Protein AF-A0A973BGG2-F1 (afdb_monomer_lite)

Secondary structure (DSSP, 8-state):
----HHHHHHHHHHHHHHHHHHHHHHTTHHHHHHHHHHHHHHHHHHHHHHHHHHHHHHHTT----SSHHHHHHHHHHHHHHHHHHHHHHHHHHHHHH---HHHHHHHHHHHHHHHHHHHHHHHHHHHTTSHHHHHHTHHHHTTSHHHHHHHHHHHHHT-HHHHHHHHTTTSSS-HHHHHHHHHHH--

pLDDT: mean 74.78, std 14.43, range [35.84, 92.06]

Foldseek 3Di:
DPPDVLVVVVVVLVVQLVVQLVVCLVVVVLVVVVVVVVVVVLQLVLLVCLVVQLVVCVVVVVDDDPDPVVSSVVSSVVSSVVVVVVVVVVVVVVCVVPVDPVVVSVVSSVSSSVVSNVVSLVVVLVQCVDPVCVVPPCVPNVPHPVNVVSNVLCCQQCPPLVVCLVVVVPDPDDNPVSVVVSSVRND

Radius of gyration: 21.76 Å; chains: 1; bounding box: 55×49×53 Å

Structure (mmCIF, N/CA/C/O backbone):
data_AF-A0A973BGG2-F1
#
_entry.id   AF-A0A973BGG2-F1
#
loop_
_atom_site.group_PDB
_atom_site.id
_atom_site.type_symbol
_atom_site.label_atom_id
_atom_site.label_alt_id
_atom_site.label_comp_id
_atom_site.label_asym_id
_atom_site.label_entity_id
_atom_site.label_seq_id
_atom_site.pdbx_PDB_ins_code
_atom_site.Cartn_x
_atom_site.Cartn_y
_atom_site.Cartn_z
_atom_site.occupancy
_atom_site.B_iso_or_equiv
_atom_site.auth_seq_id
_atom_site.auth_comp_id
_atom_site.auth_asym_id
_atom_site.auth_atom_id
_atom_site.pdbx_PDB_model_num
ATOM 1 N N . MET A 1 1 ? -34.451 1.179 23.120 1.00 44.03 1 MET A N 1
ATOM 2 C CA . MET A 1 1 ? -33.677 1.407 21.881 1.00 44.03 1 MET A CA 1
ATOM 3 C C . MET A 1 1 ? -32.877 0.137 21.639 1.00 44.03 1 MET A C 1
ATOM 5 O O . MET A 1 1 ? -31.914 -0.095 22.356 1.00 44.03 1 MET A O 1
ATOM 9 N N . GLU A 1 2 ? -33.333 -0.755 20.757 1.00 47.38 2 GLU A N 1
ATOM 10 C CA . GLU A 1 2 ? -32.577 -1.977 20.454 1.00 47.38 2 GLU A CA 1
ATOM 11 C C . GLU A 1 2 ? -31.284 -1.582 19.743 1.00 47.38 2 GLU A C 1
ATOM 13 O O . GLU A 1 2 ? -31.298 -1.035 18.637 1.00 47.38 2 GLU A O 1
ATOM 18 N N . ILE A 1 3 ? -30.148 -1.795 20.405 1.00 58.44 3 ILE A N 1
ATOM 19 C CA . ILE A 1 3 ? -28.851 -1.590 19.778 1.00 58.44 3 ILE A CA 1
ATOM 20 C C . ILE A 1 3 ? -28.719 -2.669 18.706 1.00 58.44 3 ILE A C 1
ATOM 22 O O . ILE A 1 3 ? -28.562 -3.849 19.006 1.00 58.44 3 ILE A O 1
ATOM 26 N N . ASN A 1 4 ? -28.812 -2.262 17.442 1.00 79.88 4 ASN A N 1
ATOM 27 C CA . ASN A 1 4 ? -28.648 -3.162 16.312 1.00 79.88 4 ASN A CA 1
ATOM 28 C C . ASN A 1 4 ? -27.256 -3.818 16.387 1.00 79.88 4 ASN A C 1
ATOM 30 O O . ASN A 1 4 ? -26.241 -3.129 16.263 1.00 79.88 4 ASN A O 1
ATOM 34 N N . PHE A 1 5 ? -27.216 -5.139 16.584 1.00 80.44 5 PHE A N 1
ATOM 35 C CA . PHE A 1 5 ? -25.994 -5.929 16.769 1.00 80.44 5 PHE A CA 1
ATOM 36 C C . PHE A 1 5 ? -24.935 -5.671 15.680 1.00 80.44 5 PHE A C 1
ATOM 38 O O . PHE A 1 5 ? -23.741 -5.650 15.963 1.00 80.44 5 PHE A O 1
ATOM 45 N N . TYR A 1 6 ? -25.348 -5.370 14.444 1.00 83.50 6 TYR A N 1
ATOM 46 C CA . TYR A 1 6 ? -24.418 -5.047 13.356 1.00 83.50 6 TYR A CA 1
ATOM 47 C C . TYR A 1 6 ? -23.685 -3.716 13.576 1.00 83.50 6 TYR A C 1
ATOM 49 O O . TYR A 1 6 ? -22.496 -3.617 13.283 1.00 83.50 6 TYR A O 1
ATOM 57 N N . ARG A 1 7 ? -24.357 -2.717 14.165 1.00 83.56 7 ARG A N 1
ATOM 58 C CA . ARG A 1 7 ? -23.7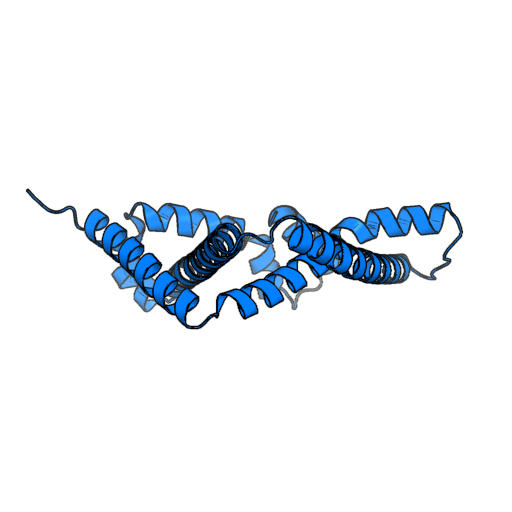34 -1.432 14.522 1.00 83.56 7 ARG A CA 1
ATOM 59 C C . ARG A 1 7 ? -22.719 -1.588 15.654 1.00 83.56 7 ARG A C 1
ATOM 61 O O . ARG A 1 7 ? -21.739 -0.855 15.675 1.00 83.56 7 ARG A O 1
ATOM 68 N N . LEU A 1 8 ? -22.922 -2.549 16.561 1.00 86.12 8 LEU A N 1
ATOM 69 C CA . LEU A 1 8 ? -21.928 -2.900 17.585 1.00 86.12 8 LEU A CA 1
ATOM 70 C C . LEU A 1 8 ? -20.667 -3.507 16.963 1.00 86.12 8 LEU A C 1
ATOM 72 O O . LEU A 1 8 ? -19.564 -3.134 17.355 1.00 86.12 8 LEU A O 1
ATOM 76 N N . ILE A 1 9 ? -20.816 -4.385 15.965 1.00 85.00 9 ILE A N 1
ATOM 77 C CA . ILE A 1 9 ? -19.676 -4.937 15.216 1.00 85.00 9 ILE A CA 1
ATOM 78 C C . ILE A 1 9 ? -18.916 -3.809 14.515 1.00 85.00 9 ILE A C 1
ATOM 80 O O . ILE A 1 9 ? -17.705 -3.700 14.679 1.00 85.00 9 ILE A O 1
ATOM 84 N N . ASP A 1 10 ? -19.613 -2.935 13.788 1.00 85.31 10 ASP A N 1
ATOM 85 C CA . ASP A 1 10 ? -18.985 -1.807 13.091 1.00 85.31 10 ASP A CA 1
ATOM 86 C C . ASP A 1 10 ? -18.264 -0.864 14.077 1.00 85.31 10 ASP A C 1
ATOM 88 O O . ASP A 1 10 ? -17.123 -0.466 13.841 1.00 85.31 10 ASP A O 1
ATOM 92 N N . LEU A 1 11 ? -18.870 -0.583 15.235 1.00 89.44 11 LEU A N 1
ATOM 93 C CA . LEU A 1 11 ? -18.253 0.218 16.293 1.00 89.44 11 LEU A CA 1
ATOM 94 C C . LEU A 1 11 ? -17.011 -0.461 16.890 1.00 89.44 11 LEU A C 1
ATOM 96 O O . LEU A 1 11 ? -15.990 0.201 17.070 1.00 89.44 11 LEU A O 1
ATOM 100 N N . SER A 1 12 ? -17.048 -1.775 17.136 1.00 88.25 12 SER A N 1
ATOM 101 C CA . SER A 1 12 ? -15.861 -2.519 17.584 1.00 88.25 12 SER A CA 1
ATOM 102 C C . SER A 1 12 ? -14.732 -2.478 16.554 1.00 88.25 12 SER A C 1
ATOM 104 O O . SER A 1 12 ? -13.564 -2.382 16.927 1.00 88.25 12 SER A O 1
ATOM 106 N N . PHE A 1 13 ? -15.076 -2.475 15.264 1.00 86.38 13 PHE A N 1
ATOM 107 C CA . PHE A 1 13 ? -14.119 -2.400 14.168 1.00 86.38 13 PHE A CA 1
ATOM 108 C C . PHE A 1 13 ? -13.404 -1.046 14.159 1.00 86.38 13 PHE A C 1
ATOM 110 O O . PHE A 1 13 ? -12.177 -0.983 14.094 1.00 86.38 13 PHE A O 1
ATOM 117 N N . ILE A 1 14 ? -14.169 0.039 14.310 1.00 90.06 14 ILE A N 1
ATOM 118 C CA . ILE A 1 14 ? -13.636 1.402 14.408 1.00 90.06 14 ILE A CA 1
ATOM 119 C C . ILE A 1 14 ? -12.738 1.543 15.642 1.00 90.06 14 ILE A C 1
ATOM 121 O O . ILE A 1 14 ? -11.630 2.067 15.533 1.00 90.06 14 ILE A O 1
ATOM 125 N N . LEU A 1 15 ? -13.180 1.051 16.804 1.00 92.06 15 LEU A N 1
ATOM 126 C CA . LEU A 1 15 ? -12.393 1.109 18.039 1.00 92.06 15 LEU A CA 1
ATOM 127 C C . LEU A 1 15 ? -11.074 0.338 17.918 1.00 92.06 15 LEU A C 1
ATOM 129 O O . LEU A 1 15 ? -10.039 0.849 18.342 1.00 92.06 15 LEU A O 1
ATOM 133 N N . LEU A 1 16 ? -11.092 -0.849 17.304 1.00 90.62 16 LEU A N 1
ATOM 134 C CA . LEU A 1 16 ? -9.888 -1.637 17.026 1.00 90.62 16 LEU A CA 1
ATOM 135 C C . LEU A 1 16 ? -8.902 -0.877 16.140 1.00 90.62 16 LEU A C 1
ATOM 137 O O . LEU A 1 16 ? -7.717 -0.814 16.469 1.00 90.62 16 LEU A O 1
ATOM 141 N N . ILE A 1 17 ? -9.385 -0.274 15.049 1.00 90.56 17 ILE A N 1
ATOM 142 C CA . ILE A 1 17 ? -8.543 0.520 14.148 1.00 90.56 17 ILE A CA 1
ATOM 143 C C . ILE A 1 17 ? -7.923 1.687 14.918 1.00 90.56 17 ILE A C 1
ATOM 145 O O . ILE A 1 17 ? -6.708 1.832 14.909 1.00 90.56 17 ILE A O 1
ATOM 149 N N . LEU A 1 18 ? -8.716 2.470 15.656 1.00 90.94 18 LEU A N 1
ATOM 150 C CA . LEU A 1 18 ? -8.204 3.610 16.425 1.00 90.94 18 LEU A CA 1
ATOM 151 C C . LEU A 1 18 ? -7.171 3.190 17.481 1.00 90.94 18 LEU A C 1
ATOM 153 O O . LEU A 1 18 ? -6.113 3.816 17.593 1.00 90.94 18 LEU A O 1
ATOM 157 N N . PHE A 1 19 ? -7.453 2.121 18.230 1.00 91.56 19 PHE A N 1
ATOM 158 C CA . PHE A 1 19 ? -6.557 1.593 19.258 1.00 91.56 19 PHE A CA 1
ATOM 159 C C . PHE A 1 19 ? -5.218 1.144 18.663 1.00 91.56 19 PHE A C 1
ATOM 161 O O . PHE A 1 19 ? -4.151 1.562 19.125 1.00 91.56 19 PHE A O 1
ATOM 168 N N . PHE A 1 20 ? -5.258 0.340 17.598 1.00 89.12 20 PHE A N 1
ATOM 169 C CA . PHE A 1 20 ? -4.043 -0.131 16.945 1.00 89.12 20 PHE A CA 1
ATOM 170 C C . PHE A 1 20 ? -3.306 0.984 16.207 1.00 89.12 20 PHE A C 1
ATOM 172 O O . PHE A 1 20 ? -2.079 0.994 16.246 1.00 89.12 20 PHE A O 1
ATOM 179 N N . THR A 1 21 ? -3.996 1.964 15.612 1.00 89.19 21 THR A N 1
ATOM 180 C CA . THR A 1 21 ? -3.361 3.144 15.002 1.00 89.19 21 THR A CA 1
ATOM 181 C C . THR A 1 21 ? -2.578 3.935 16.039 1.00 89.19 21 THR A C 1
ATOM 183 O O . THR A 1 21 ? -1.424 4.287 15.792 1.00 89.19 21 THR A O 1
ATOM 186 N N . TYR A 1 22 ? -3.157 4.175 17.219 1.00 90.50 22 TYR A N 1
ATOM 187 C CA . TYR A 1 22 ? -2.449 4.849 18.306 1.00 90.50 22 TYR A CA 1
ATOM 188 C C . TYR A 1 22 ? -1.190 4.074 18.723 1.00 90.50 22 TYR A C 1
ATOM 190 O O . TYR A 1 22 ? -0.112 4.659 18.870 1.00 90.50 22 TYR A O 1
ATOM 198 N N . HIS A 1 23 ? -1.302 2.751 18.867 1.00 88.06 23 HIS A N 1
ATOM 199 C CA . HIS A 1 23 ? -0.175 1.909 19.258 1.00 88.06 23 HIS A CA 1
ATOM 200 C C . HIS A 1 23 ? 0.918 1.846 18.175 1.00 88.06 23 HIS A C 1
ATOM 202 O O . HIS A 1 23 ? 2.103 1.994 18.486 1.00 88.06 23 HIS A O 1
ATOM 208 N N . ALA A 1 24 ? 0.537 1.674 16.908 1.00 84.00 24 ALA A N 1
ATOM 209 C CA . ALA A 1 24 ? 1.443 1.636 15.760 1.00 84.00 24 ALA A CA 1
ATOM 210 C C . ALA A 1 24 ? 2.194 2.962 15.587 1.00 84.00 24 ALA A C 1
ATOM 212 O O . ALA A 1 24 ? 3.413 2.960 15.408 1.00 84.00 24 ALA A O 1
ATOM 213 N N . TYR A 1 25 ? 1.493 4.089 15.748 1.00 87.12 25 TYR A N 1
ATOM 214 C CA . TYR A 1 25 ? 2.094 5.420 15.736 1.00 87.12 25 TYR A CA 1
ATOM 215 C C . TYR A 1 25 ? 3.133 5.578 16.855 1.00 87.12 25 TYR A C 1
ATOM 217 O O . TYR A 1 25 ? 4.264 5.989 16.598 1.00 87.12 25 TYR A O 1
ATOM 225 N N . LYS A 1 26 ? 2.793 5.197 18.096 1.00 87.06 26 LYS A N 1
ATOM 226 C CA . LYS A 1 26 ? 3.690 5.343 19.257 1.00 87.06 26 LYS A CA 1
ATOM 227 C C . LYS A 1 26 ? 4.929 4.441 19.175 1.00 87.06 26 LYS A C 1
ATOM 229 O O . LYS A 1 26 ? 5.973 4.784 19.723 1.00 87.06 26 LYS A O 1
ATOM 234 N N . LYS A 1 27 ? 4.811 3.286 18.513 1.00 84.56 27 LYS A N 1
ATOM 235 C CA . LYS A 1 27 ? 5.909 2.334 18.271 1.00 84.56 27 LYS A CA 1
ATOM 236 C C . LYS A 1 27 ? 6.644 2.562 16.948 1.00 84.56 27 LYS A C 1
ATOM 238 O O . LYS A 1 27 ? 7.587 1.828 16.669 1.00 84.56 27 LYS A O 1
ATOM 243 N N . TYR A 1 28 ? 6.254 3.569 16.166 1.00 81.88 28 TYR A N 1
ATOM 244 C CA . TYR A 1 28 ? 6.870 3.912 14.882 1.00 81.88 28 TYR A CA 1
ATOM 245 C C . TYR A 1 28 ? 6.841 2.778 13.837 1.00 81.88 28 TYR A C 1
ATOM 247 O O . TYR A 1 28 ? 7.712 2.709 12.971 1.00 81.88 28 TYR A O 1
ATOM 255 N N . TYR A 1 29 ? 5.842 1.885 13.886 1.00 76.81 29 TYR A N 1
ATOM 256 C CA . TYR A 1 29 ? 5.727 0.777 12.921 1.00 76.81 29 TYR A CA 1
ATOM 257 C C . TYR A 1 29 ? 5.467 1.251 11.489 1.00 76.81 29 TYR A C 1
ATOM 259 O O . TYR A 1 29 ? 5.999 0.657 10.548 1.00 76.81 29 TYR A O 1
ATOM 267 N N . TYR A 1 30 ? 4.826 2.411 11.347 1.00 72.88 30 TYR A N 1
ATOM 268 C CA . TYR A 1 30 ? 4.597 3.070 10.066 1.00 72.88 30 TYR A CA 1
ATOM 269 C C . TYR A 1 30 ? 5.877 3.323 9.264 1.00 72.88 30 TYR A C 1
ATOM 271 O O . TYR A 1 30 ? 5.801 3.416 8.044 1.00 72.88 30 TYR A O 1
ATOM 279 N N . LEU A 1 31 ? 7.050 3.417 9.906 1.00 71.81 31 LEU A N 1
ATOM 280 C CA . LEU A 1 31 ? 8.328 3.537 9.199 1.00 71.81 31 LEU A CA 1
ATOM 281 C C . LEU A 1 31 ? 8.638 2.264 8.406 1.00 71.81 31 LEU A C 1
ATOM 283 O O . LEU A 1 31 ? 8.922 2.335 7.217 1.00 71.81 31 LEU A O 1
ATOM 287 N N . LYS A 1 32 ? 8.492 1.092 9.036 1.00 72.56 32 LYS A N 1
ATOM 288 C CA . LYS A 1 32 ? 8.707 -0.203 8.373 1.00 72.56 32 LYS A CA 1
ATOM 289 C C . LYS A 1 32 ? 7.664 -0.453 7.292 1.00 72.56 32 LYS A C 1
ATOM 291 O O . LYS A 1 32 ? 8.002 -0.936 6.215 1.00 72.56 32 LYS A O 1
ATOM 296 N N . PHE A 1 33 ? 6.405 -0.117 7.572 1.00 69.06 33 PHE A N 1
ATOM 297 C CA . PHE A 1 33 ? 5.337 -0.205 6.581 1.00 69.06 33 PHE A CA 1
ATOM 298 C C . PHE A 1 33 ? 5.606 0.711 5.386 1.00 69.06 33 PHE A C 1
ATOM 300 O O . PHE A 1 33 ? 5.453 0.287 4.244 1.00 69.06 33 PHE A O 1
ATOM 307 N N . PHE A 1 34 ? 6.066 1.939 5.631 1.00 69.19 34 PHE A N 1
ATOM 308 C CA . PHE A 1 34 ? 6.443 2.871 4.577 1.00 69.19 34 PHE A CA 1
ATOM 309 C C . PHE A 1 34 ? 7.631 2.361 3.757 1.00 69.19 34 PHE A C 1
ATOM 311 O O . PHE A 1 34 ? 7.579 2.434 2.535 1.00 69.19 34 PHE A O 1
ATOM 318 N N . ASP A 1 35 ? 8.658 1.789 4.387 1.00 67.06 35 ASP A N 1
ATOM 319 C CA . ASP A 1 35 ? 9.798 1.200 3.676 1.00 67.06 35 ASP A CA 1
ATOM 320 C C . ASP A 1 35 ? 9.376 0.013 2.799 1.00 67.06 35 ASP A C 1
ATOM 322 O O . ASP A 1 35 ? 9.773 -0.075 1.633 1.00 67.06 35 ASP A O 1
ATOM 326 N N . PHE A 1 36 ? 8.512 -0.864 3.319 1.00 72.00 36 PHE A N 1
ATOM 327 C CA . PHE A 1 36 ? 7.931 -1.963 2.548 1.00 72.00 36 PHE A CA 1
ATOM 328 C C . PHE A 1 36 ? 7.085 -1.449 1.376 1.00 72.00 36 PHE A C 1
ATOM 330 O O . PHE A 1 36 ? 7.269 -1.882 0.238 1.00 72.00 36 PHE A O 1
ATOM 337 N N . PHE A 1 37 ? 6.189 -0.490 1.627 1.00 71.19 37 PHE A N 1
ATOM 338 C CA . PHE A 1 37 ? 5.315 0.080 0.602 1.00 71.19 37 PHE A CA 1
ATOM 339 C C . PHE A 1 37 ? 6.114 0.828 -0.467 1.00 71.19 37 PHE A C 1
ATOM 341 O O . PHE A 1 37 ? 5.828 0.705 -1.654 1.00 71.19 37 PHE A O 1
ATOM 348 N N . LYS A 1 38 ? 7.163 1.551 -0.066 1.00 70.75 38 LYS A N 1
ATOM 349 C CA . LYS A 1 38 ? 8.105 2.218 -0.966 1.00 70.75 38 LYS A CA 1
ATOM 350 C C . LYS A 1 38 ? 8.775 1.215 -1.896 1.00 70.75 38 LYS A C 1
ATOM 352 O O . LYS A 1 38 ? 8.850 1.477 -3.092 1.00 70.75 38 LYS A O 1
ATOM 357 N N . LEU A 1 39 ? 9.235 0.078 -1.372 1.00 72.25 39 LEU A N 1
ATOM 358 C CA . LEU A 1 39 ? 9.850 -0.983 -2.170 1.00 72.25 39 LEU A CA 1
ATOM 359 C C . LEU A 1 39 ? 8.840 -1.613 -3.138 1.00 72.25 39 LEU A C 1
ATOM 361 O O . LEU A 1 39 ? 9.136 -1.768 -4.322 1.00 72.25 39 LEU A O 1
ATOM 365 N N . LEU A 1 40 ? 7.629 -1.904 -2.660 1.00 73.69 40 LEU A N 1
ATOM 366 C CA . LEU A 1 40 ? 6.554 -2.474 -3.472 1.00 73.69 40 LEU A CA 1
ATOM 367 C C . LEU A 1 40 ? 6.134 -1.519 -4.600 1.00 73.69 40 LEU A C 1
ATOM 369 O O . LEU A 1 40 ? 5.999 -1.936 -5.750 1.00 73.69 40 LEU A O 1
ATOM 373 N N . PHE A 1 41 ? 6.010 -0.226 -4.302 1.00 77.19 41 PHE A N 1
ATOM 374 C CA . PHE A 1 41 ? 5.739 0.837 -5.271 1.00 77.19 41 PHE A CA 1
ATOM 375 C C . PHE A 1 41 ? 6.842 0.942 -6.331 1.00 77.19 41 PHE A C 1
ATOM 377 O O . PHE A 1 41 ? 6.548 1.000 -7.525 1.00 77.19 41 PHE A O 1
ATOM 384 N N . LEU A 1 42 ? 8.109 0.896 -5.905 1.00 79.06 42 LEU A N 1
ATOM 385 C CA . LEU A 1 42 ? 9.273 0.919 -6.792 1.00 79.06 42 LEU A CA 1
ATOM 386 C C . LEU A 1 42 ? 9.237 -0.234 -7.790 1.00 79.06 42 LEU A C 1
ATOM 388 O O . LEU A 1 42 ? 9.338 -0.007 -8.994 1.00 79.06 42 LEU A O 1
ATOM 392 N N . ILE A 1 43 ? 9.040 -1.456 -7.298 1.00 74.69 43 ILE A N 1
ATOM 393 C CA . ILE A 1 43 ? 8.968 -2.653 -8.139 1.00 74.69 43 ILE A CA 1
ATOM 394 C C . ILE A 1 43 ? 7.778 -2.553 -9.095 1.00 74.69 43 ILE A C 1
ATOM 396 O O . ILE A 1 43 ? 7.938 -2.759 -10.296 1.00 74.69 43 ILE A O 1
ATOM 400 N N . THR A 1 44 ? 6.603 -2.182 -8.587 1.00 74.62 44 THR A N 1
ATOM 401 C CA . THR A 1 44 ? 5.362 -2.157 -9.375 1.00 74.62 44 THR A CA 1
ATOM 402 C C . THR A 1 44 ? 5.436 -1.150 -10.520 1.00 74.62 44 THR A C 1
ATOM 404 O O . THR A 1 44 ? 5.127 -1.487 -11.663 1.00 74.62 44 THR A O 1
ATOM 407 N N . ILE A 1 45 ? 5.894 0.078 -10.259 1.00 78.88 45 ILE A N 1
ATOM 408 C CA . ILE A 1 45 ? 6.021 1.093 -11.314 1.00 78.88 45 ILE A CA 1
ATOM 409 C C . ILE A 1 45 ? 7.116 0.715 -12.307 1.00 78.88 45 ILE A C 1
ATOM 411 O O . ILE A 1 45 ? 6.909 0.843 -13.514 1.00 78.88 45 ILE A O 1
ATOM 415 N N . SER A 1 46 ? 8.248 0.201 -11.824 1.00 80.31 46 SER A N 1
ATOM 416 C CA . SER A 1 46 ? 9.341 -0.238 -12.699 1.00 80.31 46 SER A CA 1
ATOM 417 C C . SER A 1 46 ? 8.885 -1.340 -13.651 1.00 80.31 46 SER A C 1
ATOM 419 O O . SER A 1 46 ? 9.206 -1.300 -14.840 1.00 80.31 46 SER A O 1
ATOM 421 N N . ALA A 1 47 ? 8.088 -2.286 -13.144 1.00 78.25 47 ALA A N 1
ATOM 422 C CA . ALA A 1 47 ? 7.499 -3.361 -13.931 1.00 78.25 47 ALA A CA 1
ATOM 423 C C . ALA A 1 47 ? 6.475 -2.829 -14.939 1.00 78.25 47 ALA A C 1
ATOM 425 O O . ALA A 1 47 ? 6.517 -3.217 -16.102 1.00 78.25 47 ALA A O 1
ATOM 426 N N . LYS A 1 48 ? 5.609 -1.891 -14.538 1.00 80.62 48 LYS A N 1
ATOM 427 C CA . LYS A 1 48 ? 4.611 -1.279 -15.430 1.00 80.62 48 LYS A CA 1
ATOM 428 C C . LYS A 1 48 ? 5.250 -0.510 -16.589 1.00 80.62 48 LYS A C 1
ATOM 430 O O . LYS A 1 48 ? 4.737 -0.534 -17.704 1.00 80.62 48 LYS A O 1
ATOM 435 N N . LEU A 1 49 ? 6.364 0.173 -16.333 1.00 81.94 49 LEU A N 1
ATOM 436 C CA . LEU A 1 49 ? 7.061 0.975 -17.338 1.00 81.94 49 LEU A CA 1
ATOM 437 C C . LEU A 1 49 ? 8.029 0.160 -18.206 1.00 81.94 49 LEU A C 1
ATOM 439 O O . LEU A 1 49 ? 8.446 0.653 -19.253 1.00 81.94 49 LEU A O 1
ATOM 443 N N . SER A 1 50 ? 8.383 -1.070 -17.815 1.00 78.88 50 SER A N 1
ATOM 444 C CA . SER A 1 50 ? 9.424 -1.863 -18.488 1.00 78.88 50 SER A CA 1
ATOM 445 C C . SER A 1 50 ? 9.134 -2.082 -19.973 1.00 78.88 50 SER A C 1
ATOM 447 O O . SER A 1 50 ? 10.040 -1.938 -20.787 1.00 78.88 50 SER A O 1
ATOM 449 N N . GLY A 1 51 ? 7.874 -2.330 -20.350 1.00 73.31 51 GLY A N 1
ATOM 450 C CA . GLY A 1 51 ? 7.474 -2.511 -21.749 1.00 73.31 51 GLY A CA 1
ATOM 451 C C . GLY A 1 51 ? 7.714 -1.275 -22.617 1.00 73.31 51 GLY A C 1
ATOM 452 O O . GLY A 1 51 ? 8.272 -1.379 -23.709 1.00 73.31 51 GLY A O 1
ATOM 453 N N . SER A 1 52 ? 7.353 -0.093 -22.109 1.00 79.62 52 SER A N 1
ATOM 454 C CA . SER A 1 52 ? 7.566 1.176 -22.818 1.00 79.62 52 SER A CA 1
ATOM 455 C C . SER A 1 52 ? 9.057 1.509 -22.923 1.00 79.62 52 SER A C 1
ATOM 457 O O . SER A 1 52 ? 9.558 1.824 -24.004 1.00 79.62 52 SER A O 1
ATOM 459 N N . THR A 1 53 ? 9.794 1.353 -21.820 1.00 82.44 53 THR A N 1
ATOM 460 C CA . THR A 1 53 ? 11.240 1.600 -21.783 1.00 82.44 53 THR A CA 1
ATOM 461 C C . THR A 1 53 ? 11.993 0.639 -22.706 1.00 82.44 53 THR A C 1
ATOM 463 O O . THR A 1 53 ? 12.863 1.074 -23.456 1.00 82.44 53 THR A O 1
ATOM 466 N N . ALA A 1 54 ? 11.631 -0.647 -22.726 1.00 79.31 54 ALA A N 1
ATOM 467 C CA . ALA A 1 54 ? 12.212 -1.645 -23.625 1.00 79.31 54 ALA A CA 1
ATOM 468 C C . ALA A 1 54 ? 12.022 -1.263 -25.099 1.00 79.31 54 ALA A C 1
ATOM 470 O O . ALA A 1 54 ? 12.976 -1.297 -25.879 1.00 79.31 54 ALA A O 1
ATOM 471 N N . PHE A 1 55 ? 10.810 -0.844 -25.478 1.00 82.19 55 PHE A N 1
ATOM 472 C CA . PHE A 1 55 ? 10.528 -0.368 -26.831 1.00 82.19 55 PHE A CA 1
ATOM 473 C C . PHE A 1 55 ? 11.377 0.857 -27.195 1.00 82.19 55 PHE A C 1
ATOM 475 O O . PHE A 1 55 ? 11.959 0.910 -28.280 1.00 82.19 55 PHE A O 1
ATOM 482 N N . PHE A 1 56 ? 11.497 1.819 -26.278 1.00 84.44 56 PHE A N 1
ATOM 483 C CA . PHE A 1 56 ? 12.281 3.033 -26.492 1.00 84.44 56 PHE A CA 1
ATOM 484 C C . PHE A 1 56 ? 13.782 2.743 -26.653 1.00 84.44 56 PHE A C 1
ATOM 486 O O . PHE A 1 56 ? 14.402 3.225 -27.600 1.00 84.44 56 PHE A O 1
ATOM 493 N N . LEU A 1 57 ? 14.350 1.894 -25.789 1.00 83.62 57 LEU A N 1
ATOM 494 C CA . LEU A 1 57 ? 15.757 1.477 -25.846 1.00 83.62 57 LEU A CA 1
ATOM 495 C C . LEU A 1 57 ? 16.092 0.756 -27.155 1.00 83.62 57 LEU A C 1
ATOM 497 O O . LEU A 1 57 ? 17.146 1.006 -27.743 1.00 83.62 57 LEU A O 1
ATOM 501 N N . LYS A 1 58 ? 15.178 -0.096 -27.636 1.00 82.94 58 LYS A N 1
ATOM 502 C CA . LYS A 1 58 ? 15.322 -0.790 -28.920 1.00 82.94 58 LYS A CA 1
ATOM 503 C C . LYS A 1 58 ? 15.239 0.178 -30.099 1.00 82.94 58 LYS A C 1
ATOM 505 O O . LYS A 1 58 ? 16.068 0.108 -30.997 1.00 82.94 58 LYS A O 1
ATOM 510 N N . LYS A 1 59 ? 14.279 1.113 -30.083 1.00 85.81 59 LYS A N 1
ATOM 511 C CA . LYS A 1 59 ? 14.114 2.129 -31.138 1.00 85.81 59 LYS A CA 1
ATOM 512 C C . LYS A 1 59 ? 15.341 3.037 -31.271 1.00 85.81 59 LYS A C 1
ATOM 514 O O . LYS A 1 59 ? 15.699 3.422 -32.379 1.00 85.81 59 LYS A O 1
ATOM 519 N N . LEU A 1 60 ? 15.976 3.380 -30.153 1.00 87.38 60 LEU A N 1
ATOM 520 C CA . LEU A 1 60 ? 17.188 4.199 -30.130 1.00 87.38 60 LEU A CA 1
ATOM 521 C C . LEU A 1 60 ? 18.477 3.407 -30.393 1.00 87.38 60 LEU A C 1
ATOM 523 O O . LEU A 1 60 ? 19.553 3.994 -30.347 1.00 87.38 60 LEU A O 1
ATOM 527 N N . HIS A 1 61 ? 18.386 2.101 -30.668 1.00 81.69 61 HIS A N 1
ATOM 528 C CA . HIS A 1 61 ? 19.533 1.210 -30.868 1.00 81.69 61 HIS A CA 1
ATOM 529 C C . HIS A 1 61 ? 20.539 1.222 -29.700 1.00 81.69 61 HIS A C 1
ATOM 531 O O . HIS A 1 61 ? 21.727 0.984 -29.895 1.00 81.69 61 HIS A O 1
ATOM 537 N N . ILE A 1 62 ? 20.064 1.487 -28.476 1.00 78.00 62 ILE A N 1
ATOM 538 C CA . ILE A 1 62 ? 20.908 1.528 -27.270 1.00 78.00 62 ILE A CA 1
ATOM 539 C C . ILE A 1 62 ? 21.241 0.105 -26.803 1.00 78.00 62 ILE A C 1
ATOM 541 O O . ILE A 1 62 ? 22.327 -0.135 -26.283 1.00 78.00 62 ILE A O 1
ATOM 545 N N . ILE A 1 63 ? 20.312 -0.843 -26.980 1.00 77.50 63 ILE A N 1
ATOM 546 C CA . ILE A 1 63 ? 20.465 -2.231 -26.529 1.00 77.50 63 ILE A CA 1
ATOM 547 C C . ILE A 1 63 ? 20.005 -3.194 -27.618 1.00 77.50 63 ILE A C 1
ATOM 549 O O . ILE A 1 63 ? 18.884 -3.093 -28.120 1.00 77.50 63 ILE A O 1
ATOM 553 N N . TYR A 1 64 ? 20.853 -4.179 -27.900 1.00 72.81 64 TYR A N 1
ATOM 554 C CA . TYR A 1 64 ? 20.498 -5.386 -28.634 1.00 72.81 64 TYR A CA 1
ATOM 555 C C . TYR A 1 64 ? 20.478 -6.543 -27.641 1.00 72.81 64 TYR A C 1
ATOM 557 O O . TYR A 1 64 ? 21.496 -6.862 -27.037 1.00 72.81 64 TYR A O 1
ATOM 565 N N . ALA A 1 65 ? 19.301 -7.121 -27.425 1.00 74.31 65 ALA A N 1
ATOM 566 C CA . ALA A 1 65 ? 19.120 -8.268 -26.548 1.00 74.31 65 ALA A CA 1
ATOM 567 C C . ALA A 1 65 ? 18.590 -9.445 -27.367 1.00 74.31 65 ALA A C 1
ATOM 569 O O . ALA A 1 65 ? 17.709 -9.259 -28.210 1.00 74.31 65 ALA A O 1
ATOM 570 N N . ASP A 1 66 ? 19.095 -10.643 -27.075 1.00 72.25 66 ASP A N 1
ATOM 571 C CA . ASP A 1 66 ? 18.792 -11.869 -27.826 1.00 72.25 66 ASP A CA 1
ATOM 572 C C . ASP A 1 66 ? 17.306 -12.247 -27.774 1.00 72.25 66 ASP A C 1
ATOM 574 O O . ASP A 1 66 ? 16.771 -12.868 -28.690 1.00 72.25 66 ASP A O 1
ATOM 578 N N . THR A 1 67 ? 16.611 -11.851 -26.702 1.00 77.69 67 THR A N 1
ATOM 579 C CA . THR A 1 67 ? 15.177 -12.100 -26.521 1.00 77.69 67 THR A CA 1
ATOM 580 C C . THR A 1 67 ? 14.457 -10.888 -25.933 1.00 77.69 67 THR A C 1
ATOM 582 O O . THR A 1 67 ? 15.029 -10.085 -25.188 1.00 77.69 67 THR A O 1
ATOM 585 N N . ASN A 1 68 ? 13.154 -10.780 -26.217 1.00 73.38 68 ASN A N 1
ATOM 586 C CA . ASN A 1 68 ? 12.298 -9.733 -25.649 1.00 73.38 68 ASN A CA 1
ATOM 587 C C . ASN A 1 68 ? 12.243 -9.796 -24.112 1.00 73.38 68 ASN A C 1
ATOM 589 O O . ASN A 1 68 ? 12.147 -8.757 -23.464 1.00 73.38 68 ASN A O 1
ATOM 593 N N . SER A 1 69 ? 12.356 -10.990 -23.524 1.00 72.62 69 SER A N 1
ATOM 594 C CA . SER A 1 69 ? 12.382 -11.180 -22.070 1.00 72.62 69 SER A CA 1
ATOM 595 C C . SER A 1 69 ? 13.633 -10.571 -21.432 1.00 72.62 69 SER A C 1
ATOM 597 O O . SER A 1 69 ? 13.530 -9.888 -20.415 1.00 72.62 69 SER A O 1
ATOM 599 N N . VAL A 1 70 ? 14.805 -10.744 -22.056 1.00 75.81 70 VAL A N 1
ATOM 600 C CA . VAL A 1 70 ? 16.058 -10.119 -21.597 1.00 75.81 70 VAL A CA 1
ATOM 601 C C . VAL A 1 70 ? 15.978 -8.595 -21.730 1.00 75.81 70 VAL A C 1
ATOM 603 O O . VAL A 1 70 ? 16.343 -7.879 -20.800 1.00 75.81 70 VAL A O 1
ATOM 606 N N . LEU A 1 71 ? 15.416 -8.084 -22.831 1.00 78.25 71 LEU A N 1
ATOM 607 C CA . LEU A 1 71 ? 15.213 -6.644 -23.021 1.00 78.25 71 LEU 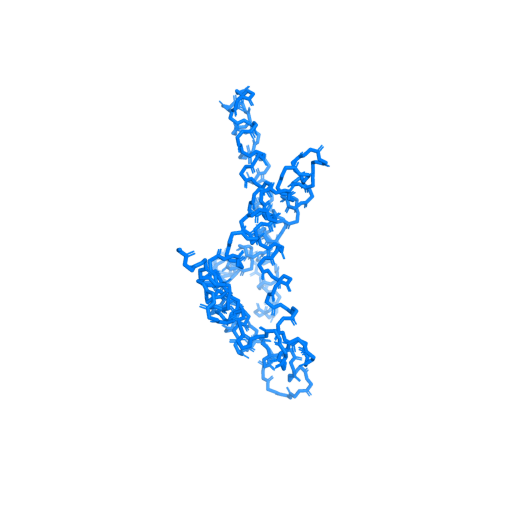A CA 1
ATOM 608 C C . LEU A 1 71 ? 14.277 -6.035 -21.961 1.00 78.25 71 LEU A C 1
ATOM 610 O O . LEU A 1 71 ? 14.572 -4.971 -21.419 1.00 78.25 71 LEU A O 1
ATOM 614 N N . LEU A 1 72 ? 13.169 -6.712 -21.644 1.00 73.81 72 LEU A N 1
ATOM 615 C CA . LEU A 1 72 ? 12.228 -6.299 -20.599 1.00 73.81 72 LEU A CA 1
ATOM 616 C C . LEU A 1 72 ? 12.869 -6.309 -19.212 1.00 73.81 72 LEU A C 1
ATOM 618 O O . LEU A 1 72 ? 12.622 -5.395 -18.427 1.00 73.81 72 LEU A O 1
ATOM 622 N N . LEU A 1 73 ? 13.706 -7.305 -18.913 1.00 76.00 73 LEU A N 1
ATOM 623 C CA . LEU A 1 73 ? 14.426 -7.382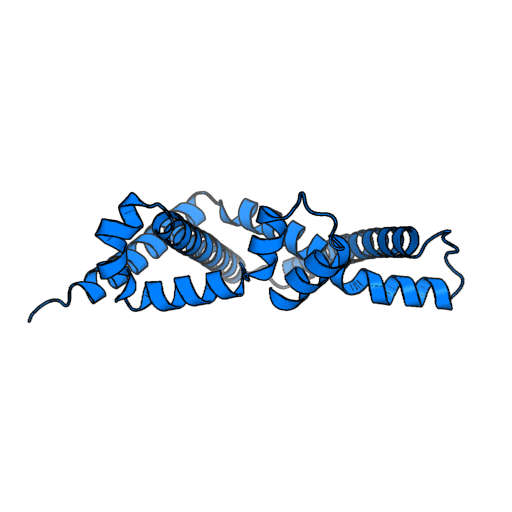 -17.644 1.00 76.00 73 LEU A CA 1
ATOM 624 C C . LEU A 1 73 ? 15.431 -6.233 -17.500 1.00 76.00 73 LEU A C 1
ATOM 626 O O . LEU A 1 73 ? 15.480 -5.588 -16.454 1.00 76.00 73 LEU A O 1
ATOM 630 N N . ILE A 1 74 ? 16.190 -5.934 -18.558 1.00 84.50 74 ILE A N 1
ATOM 631 C CA . ILE A 1 74 ? 17.118 -4.798 -18.562 1.00 84.50 74 ILE A CA 1
ATOM 632 C C . ILE A 1 74 ? 16.347 -3.483 -18.389 1.00 84.50 74 ILE A C 1
ATOM 634 O O . ILE A 1 74 ? 16.713 -2.659 -17.553 1.00 84.50 74 ILE A O 1
ATOM 638 N N . ALA A 1 75 ? 15.245 -3.304 -19.119 1.00 81.62 75 ALA A N 1
ATOM 639 C CA . ALA A 1 75 ? 14.389 -2.128 -19.004 1.00 81.62 75 ALA A CA 1
ATOM 640 C C . ALA A 1 75 ? 13.763 -1.986 -17.605 1.00 81.62 75 ALA A C 1
ATOM 642 O O . ALA A 1 75 ? 13.692 -0.881 -17.070 1.00 81.62 75 ALA A O 1
ATOM 643 N N . PHE A 1 76 ? 13.349 -3.094 -16.987 1.00 83.75 76 PHE A N 1
ATOM 644 C CA . PHE A 1 76 ? 12.865 -3.130 -15.609 1.00 83.75 76 PHE A CA 1
ATOM 645 C C . PHE A 1 76 ? 13.939 -2.670 -14.620 1.00 83.75 76 PHE A C 1
ATOM 647 O O . PHE A 1 76 ? 13.669 -1.787 -13.807 1.00 83.75 76 PHE A O 1
ATOM 654 N N . LEU A 1 77 ? 15.151 -3.228 -14.701 1.00 89.62 77 LEU A N 1
ATOM 655 C CA . LEU A 1 77 ? 16.258 -2.856 -13.817 1.00 89.62 77 LEU A CA 1
ATOM 656 C C . LEU A 1 77 ? 16.637 -1.385 -13.991 1.00 89.62 77 LEU A C 1
ATOM 658 O O . LEU A 1 77 ? 16.815 -0.672 -13.006 1.00 89.62 77 LEU A O 1
ATOM 662 N N . LEU A 1 78 ? 16.699 -0.915 -15.235 1.00 91.69 78 LEU A N 1
ATOM 663 C CA . LEU A 1 78 ? 16.995 0.476 -15.558 1.00 91.69 78 LEU A CA 1
ATOM 664 C C . LEU A 1 78 ? 15.927 1.418 -14.982 1.00 91.69 78 LEU A C 1
ATOM 666 O O . LEU A 1 78 ? 16.270 2.399 -14.324 1.00 91.69 78 LEU A O 1
ATOM 670 N N . ASN A 1 79 ? 14.642 1.083 -15.135 1.00 89.62 79 ASN A N 1
ATOM 671 C CA . ASN A 1 79 ? 13.550 1.828 -14.508 1.00 89.62 79 ASN A CA 1
ATOM 672 C C . ASN A 1 79 ? 13.667 1.834 -12.979 1.00 89.62 79 ASN A C 1
ATOM 674 O O . ASN A 1 79 ? 13.492 2.885 -12.366 1.00 89.62 79 ASN A O 1
ATOM 678 N N . LEU A 1 80 ? 14.000 0.693 -12.369 1.00 87.44 80 LEU A N 1
ATOM 679 C CA . LEU A 1 80 ? 14.160 0.568 -10.921 1.00 87.44 80 LEU A CA 1
ATOM 680 C C . LEU A 1 80 ? 15.261 1.500 -10.418 1.00 87.44 80 LEU A C 1
ATOM 682 O O . LEU A 1 80 ? 15.027 2.257 -9.477 1.00 87.44 80 LEU A O 1
ATOM 686 N N . PHE A 1 81 ? 16.417 1.521 -11.084 1.00 91.19 81 PHE A N 1
ATOM 687 C CA . PHE A 1 81 ? 17.496 2.450 -10.754 1.00 91.19 81 PHE A CA 1
ATOM 688 C C . PHE A 1 81 ? 17.063 3.911 -10.896 1.00 91.19 81 PHE A C 1
ATOM 690 O O . PHE A 1 81 ? 17.220 4.678 -9.945 1.00 91.19 81 PHE A O 1
ATOM 697 N N . ILE A 1 82 ? 16.480 4.295 -12.037 1.00 90.81 82 ILE A N 1
ATOM 698 C CA . ILE A 1 82 ? 16.037 5.678 -12.271 1.00 90.81 82 ILE A CA 1
ATOM 699 C C . ILE A 1 82 ? 15.044 6.107 -11.192 1.00 90.81 82 ILE A C 1
ATOM 701 O O . ILE A 1 82 ? 15.267 7.105 -10.510 1.00 90.81 82 ILE A O 1
ATOM 705 N N . ILE A 1 83 ? 13.983 5.328 -10.983 1.00 88.88 83 ILE A N 1
ATOM 706 C CA . ILE A 1 83 ? 12.924 5.646 -10.024 1.00 88.88 83 ILE A CA 1
ATOM 707 C C . ILE A 1 83 ? 13.483 5.704 -8.602 1.00 88.88 83 ILE A C 1
ATOM 709 O O . ILE A 1 83 ? 13.117 6.604 -7.847 1.00 88.88 83 ILE A O 1
ATOM 713 N N . PHE A 1 84 ? 14.386 4.791 -8.230 1.00 87.06 84 PHE A N 1
ATOM 714 C CA . PHE A 1 84 ? 14.988 4.756 -6.897 1.00 87.06 84 PHE A CA 1
ATOM 715 C C . PHE A 1 84 ? 15.752 6.046 -6.594 1.00 87.06 84 PHE A C 1
ATOM 717 O O . PH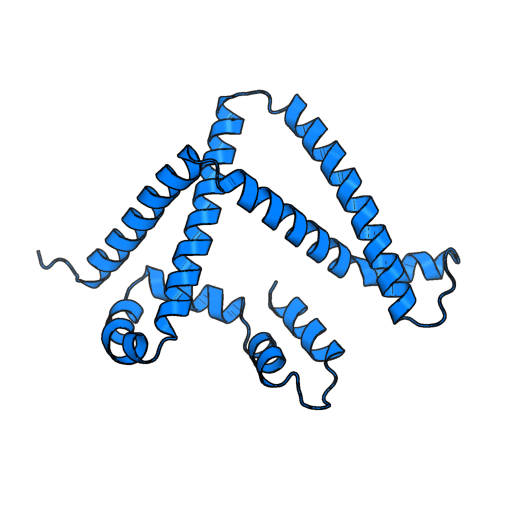E A 1 84 ? 15.532 6.669 -5.549 1.00 87.06 84 PHE A O 1
ATOM 724 N N . TYR A 1 85 ? 16.613 6.479 -7.518 1.00 86.69 85 TYR A N 1
ATOM 725 C CA . TYR A 1 85 ? 17.360 7.722 -7.355 1.00 86.69 85 TYR A CA 1
ATOM 726 C C . TYR A 1 85 ? 16.445 8.946 -7.431 1.00 86.69 85 TYR A C 1
ATOM 728 O O . TYR A 1 85 ? 16.545 9.818 -6.568 1.00 86.69 85 TYR A O 1
ATOM 736 N N . SER A 1 86 ? 15.497 8.996 -8.372 1.00 85.94 86 SER A N 1
ATOM 737 C CA . SER A 1 86 ? 14.521 10.090 -8.465 1.00 85.94 86 SER A CA 1
ATOM 738 C C . SER A 1 86 ? 13.720 10.256 -7.172 1.00 85.94 86 SER A C 1
ATOM 740 O O . SER A 1 86 ? 13.592 11.374 -6.680 1.00 85.94 86 SER A O 1
ATOM 742 N N . LEU A 1 87 ? 13.250 9.162 -6.562 1.00 83.50 87 LEU A N 1
ATOM 743 C CA . LEU A 1 87 ? 12.560 9.189 -5.267 1.00 83.50 87 LEU A CA 1
ATOM 744 C C . LEU A 1 87 ? 13.447 9.735 -4.149 1.00 83.50 87 LEU A C 1
ATOM 746 O O . LEU A 1 87 ? 12.962 10.495 -3.315 1.00 83.50 87 LEU A O 1
ATOM 750 N N . LYS A 1 88 ? 14.735 9.372 -4.116 1.00 82.62 88 LYS A N 1
ATOM 751 C CA . LYS A 1 88 ? 15.676 9.892 -3.112 1.00 82.62 88 LYS A CA 1
ATOM 752 C C . LYS A 1 88 ? 15.774 11.418 -3.188 1.00 82.62 88 LYS A C 1
ATOM 754 O O . LYS A 1 88 ? 15.651 12.081 -2.159 1.00 82.62 88 LYS A O 1
ATOM 759 N N . TYR A 1 89 ? 15.956 11.968 -4.388 1.00 81.69 89 TYR A N 1
ATOM 760 C CA . TYR A 1 89 ? 16.050 13.417 -4.583 1.00 81.69 89 TYR A CA 1
ATOM 761 C C . TYR A 1 89 ? 14.720 14.125 -4.321 1.00 81.69 89 TYR A C 1
ATOM 763 O O . TYR A 1 89 ? 14.700 15.154 -3.652 1.00 81.69 89 TYR A O 1
ATOM 771 N N . LEU A 1 90 ? 13.606 13.538 -4.761 1.00 79.94 90 LEU A N 1
ATOM 772 C CA . LEU A 1 90 ? 12.269 14.085 -4.544 1.00 79.94 90 LEU A CA 1
ATOM 773 C C . LEU A 1 90 ? 11.925 14.144 -3.048 1.00 79.94 90 LEU A C 1
ATOM 775 O O . LEU A 1 90 ? 11.441 15.165 -2.571 1.00 79.94 90 LEU A O 1
ATOM 779 N N . ILE A 1 91 ? 12.237 13.093 -2.280 1.00 76.75 91 ILE A N 1
ATOM 780 C CA . ILE A 1 91 ? 12.043 13.084 -0.822 1.00 76.75 91 ILE A CA 1
ATOM 781 C C . ILE A 1 91 ? 12.928 14.136 -0.145 1.00 76.75 91 ILE A C 1
ATOM 783 O O . ILE A 1 91 ? 12.456 14.831 0.751 1.00 76.75 91 ILE A O 1
ATOM 787 N N . SER A 1 92 ? 14.190 14.275 -0.567 1.00 75.69 92 SER A N 1
ATOM 788 C CA . SER A 1 92 ? 15.093 15.299 -0.023 1.00 75.69 92 SER A CA 1
ATOM 789 C C . SER A 1 92 ? 14.545 16.705 -0.257 1.00 75.69 92 SER A C 1
ATOM 791 O O . SER A 1 92 ? 14.466 17.491 0.680 1.00 75.69 92 SER A O 1
ATOM 793 N N . PHE A 1 93 ? 14.084 16.976 -1.479 1.00 76.19 93 PHE A N 1
ATOM 794 C CA . PHE A 1 93 ? 13.452 18.236 -1.849 1.00 76.19 93 PHE A CA 1
ATOM 795 C C . PHE A 1 93 ? 12.209 18.492 -0.989 1.00 76.19 93 PHE A C 1
ATOM 797 O O . PHE A 1 93 ? 12.143 19.497 -0.292 1.00 76.19 93 PHE A O 1
ATOM 804 N N . ILE A 1 94 ? 11.260 17.548 -0.925 1.00 76.31 94 ILE A N 1
ATOM 805 C CA . ILE A 1 94 ? 10.062 17.682 -0.077 1.00 76.31 94 ILE A CA 1
ATOM 806 C C . ILE A 1 94 ? 10.434 17.932 1.388 1.00 76.31 94 ILE A C 1
ATOM 808 O O . ILE A 1 94 ? 9.781 18.740 2.041 1.00 76.31 94 ILE A O 1
ATOM 812 N N . ASN A 1 95 ? 11.468 17.279 1.917 1.00 73.69 95 ASN A N 1
ATOM 813 C CA . ASN A 1 95 ? 11.878 17.452 3.310 1.00 73.69 95 ASN A CA 1
ATOM 814 C C . ASN A 1 95 ? 12.383 18.864 3.627 1.00 73.69 95 ASN A C 1
ATOM 816 O O . ASN A 1 95 ? 12.198 19.307 4.765 1.00 73.69 95 ASN A O 1
ATOM 820 N N . GLU A 1 96 ? 12.971 19.562 2.653 1.00 72.75 96 GLU A N 1
ATOM 821 C CA . GLU A 1 96 ? 13.374 20.966 2.786 1.00 72.75 96 GLU A CA 1
ATOM 822 C C . GLU A 1 96 ? 12.155 21.902 2.833 1.00 72.75 96 GLU A C 1
ATOM 824 O O . GLU A 1 96 ? 12.106 22.798 3.676 1.00 72.75 96 GLU A O 1
ATOM 829 N N . PHE A 1 97 ? 11.118 21.649 2.024 1.00 64.00 97 PHE A N 1
ATOM 830 C CA . PHE A 1 97 ? 9.878 22.448 2.035 1.00 64.00 97 PHE A CA 1
ATOM 831 C C . PHE A 1 97 ? 8.940 22.095 3.197 1.00 64.00 97 PHE A C 1
ATOM 833 O O . PHE A 1 97 ? 8.223 22.945 3.725 1.00 64.00 97 PHE A O 1
ATOM 840 N N . VAL A 1 98 ? 8.951 20.838 3.636 1.00 63.12 98 VAL A N 1
ATOM 841 C CA . VAL A 1 98 ? 8.097 20.297 4.697 1.00 63.12 98 VAL A CA 1
ATOM 842 C C . VAL A 1 98 ? 8.921 20.141 5.974 1.00 63.12 98 VAL A C 1
ATOM 844 O O . VAL A 1 98 ? 9.088 19.053 6.534 1.00 63.12 98 VAL A O 1
ATOM 847 N N . ASN A 1 99 ? 9.453 21.262 6.461 1.00 64.75 99 ASN A N 1
ATOM 848 C CA . ASN A 1 99 ? 10.186 21.291 7.729 1.00 64.75 99 ASN A CA 1
ATOM 849 C C . ASN A 1 99 ? 9.282 21.563 8.947 1.00 64.75 99 ASN A C 1
ATOM 851 O O . ASN A 1 99 ? 9.733 21.592 10.089 1.00 64.75 99 ASN A O 1
ATOM 855 N N . SER A 1 100 ? 7.972 21.727 8.732 1.00 73.62 100 SER A N 1
ATOM 856 C CA . SER A 1 100 ? 7.021 21.887 9.832 1.00 73.62 100 SER A CA 1
ATOM 857 C C . SER A 1 100 ? 6.808 20.565 10.569 1.00 73.62 100 SER A C 1
ATOM 859 O O . SER A 1 100 ? 6.278 19.595 10.016 1.00 73.62 100 SER A O 1
ATOM 861 N N . HIS A 1 101 ? 7.139 20.556 11.863 1.00 75.81 101 HIS A N 1
ATOM 862 C CA . HIS A 1 101 ? 6.873 19.439 12.774 1.00 75.81 101 HIS A CA 1
ATOM 863 C C . HIS A 1 101 ? 5.402 18.985 12.726 1.00 75.81 101 HIS A C 1
ATOM 865 O O . HIS A 1 101 ? 5.109 17.791 12.790 1.00 75.81 101 HIS A O 1
ATOM 871 N N . LYS A 1 102 ? 4.461 19.926 12.557 1.00 77.06 102 LYS A N 1
ATOM 872 C CA . LYS A 1 102 ? 3.024 19.626 12.483 1.00 77.06 102 LYS A CA 1
ATOM 873 C C . LYS A 1 102 ? 2.683 18.784 11.252 1.00 77.06 102 LYS A C 1
ATOM 875 O O . LYS A 1 102 ? 1.962 17.803 11.387 1.00 77.06 102 LYS A O 1
ATOM 880 N N . ILE A 1 103 ? 3.244 19.114 10.087 1.00 75.75 103 ILE A N 1
ATOM 881 C CA . ILE A 1 103 ? 2.978 18.385 8.837 1.00 75.75 103 ILE A CA 1
ATOM 882 C C . ILE A 1 103 ? 3.567 16.973 8.907 1.00 75.75 103 ILE A C 1
ATOM 884 O O . ILE A 1 103 ? 2.872 16.004 8.608 1.00 75.75 103 ILE A O 1
ATOM 888 N N . ARG A 1 104 ? 4.810 16.840 9.391 1.00 75.62 104 ARG A N 1
ATOM 889 C CA . ARG A 1 104 ? 5.461 15.530 9.574 1.00 75.62 104 ARG A CA 1
ATOM 890 C C . ARG A 1 104 ? 4.670 14.631 10.525 1.00 75.62 104 ARG A C 1
ATOM 892 O O . ARG A 1 104 ? 4.445 13.461 10.225 1.00 75.62 104 ARG A O 1
ATOM 899 N N . LYS A 1 105 ? 4.179 15.195 11.634 1.00 80.50 105 LYS A N 1
ATOM 900 C CA . LYS A 1 105 ? 3.329 14.485 12.597 1.00 80.50 105 LYS A CA 1
ATOM 901 C C . LYS A 1 105 ? 2.016 14.010 11.969 1.00 80.50 105 LYS A C 1
ATOM 903 O O . LYS A 1 105 ? 1.642 12.855 12.156 1.00 80.50 105 LYS A O 1
ATOM 908 N N . THR A 1 106 ? 1.328 14.871 11.218 1.00 81.81 106 THR A N 1
ATOM 909 C CA . THR A 1 106 ? 0.079 14.504 10.534 1.00 81.81 106 THR A CA 1
ATOM 910 C C . THR A 1 106 ? 0.309 13.395 9.509 1.00 81.81 106 THR A C 1
ATOM 912 O O . THR A 1 106 ? -0.468 12.444 9.464 1.00 81.81 106 THR A O 1
ATOM 915 N N . PHE A 1 107 ? 1.398 13.464 8.740 1.00 79.81 107 PHE A N 1
ATOM 916 C CA . PHE A 1 107 ? 1.735 12.445 7.747 1.00 79.81 107 PHE A CA 1
ATOM 917 C C . PHE A 1 107 ? 2.036 11.085 8.394 1.00 79.81 107 PHE A C 1
ATOM 919 O O . PHE A 1 107 ? 1.509 10.064 7.963 1.00 79.81 107 PHE A O 1
ATOM 926 N N . ALA A 1 108 ? 2.806 11.071 9.487 1.00 79.69 108 ALA A N 1
ATOM 927 C CA . ALA A 1 108 ? 3.087 9.861 10.260 1.00 79.69 108 ALA A CA 1
ATOM 928 C C . ALA A 1 108 ? 1.815 9.221 10.844 1.00 79.69 108 ALA A C 1
ATOM 930 O O . ALA A 1 108 ? 1.656 7.999 10.818 1.00 79.69 108 ALA A O 1
ATOM 931 N N . MET A 1 109 ? 0.887 10.039 11.348 1.00 83.25 109 MET A N 1
ATOM 932 C CA . MET A 1 109 ? -0.390 9.558 11.877 1.00 83.25 109 MET A CA 1
ATOM 933 C C . MET A 1 109 ? -1.279 8.976 10.771 1.00 83.25 109 MET A C 1
ATOM 935 O O . MET A 1 109 ? -1.869 7.915 10.960 1.00 83.25 109 MET A O 1
ATOM 939 N N . LEU A 1 110 ? -1.323 9.626 9.604 1.00 85.50 110 LEU A N 1
ATOM 940 C CA . LEU A 1 110 ? -2.057 9.144 8.435 1.00 85.50 110 LEU A CA 1
ATOM 941 C C . LEU A 1 110 ? -1.483 7.822 7.912 1.00 85.50 110 LEU A C 1
ATOM 943 O O . LEU A 1 110 ? -2.243 6.891 7.669 1.00 85.50 110 LEU A O 1
ATOM 947 N N . LEU A 1 111 ? -0.157 7.699 7.806 1.00 81.00 111 LEU A N 1
ATOM 948 C CA . LEU A 1 111 ? 0.491 6.443 7.416 1.00 81.00 111 LEU A CA 1
ATOM 949 C C . LEU A 1 111 ? 0.197 5.315 8.409 1.00 81.00 111 LEU A C 1
ATOM 951 O O . LEU A 1 111 ? -0.154 4.217 7.989 1.00 81.00 111 LEU A O 1
ATOM 955 N N . SER A 1 112 ? 0.270 5.600 9.712 1.00 84.56 112 SER A N 1
ATOM 956 C CA . SER A 1 112 ? -0.073 4.625 10.761 1.00 84.56 112 SER A CA 1
ATOM 957 C C . SER A 1 112 ? -1.535 4.180 10.665 1.00 84.56 112 SER A C 1
ATOM 959 O O . SER A 1 112 ? -1.857 3.017 10.901 1.00 84.56 112 SER A O 1
ATOM 961 N N . PHE A 1 113 ? -2.439 5.103 10.326 1.00 88.62 113 PHE A N 1
ATOM 962 C CA . PHE A 1 113 ? -3.847 4.785 10.115 1.00 88.62 113 PHE A CA 1
ATOM 963 C C . PHE A 1 113 ? -4.039 3.882 8.896 1.00 88.62 113 PHE A C 1
ATOM 965 O O . PHE A 1 113 ? -4.708 2.860 9.008 1.00 88.62 113 PHE A O 1
ATOM 972 N N . VAL A 1 114 ? -3.420 4.216 7.759 1.00 83.88 114 VAL A N 1
ATOM 973 C CA . VAL A 1 114 ? -3.498 3.418 6.524 1.00 83.88 114 VAL A CA 1
ATOM 974 C C . VAL A 1 114 ? -2.924 2.015 6.728 1.00 83.88 114 VAL A C 1
ATOM 976 O O . VAL A 1 114 ? -3.564 1.040 6.339 1.00 83.88 114 VAL A O 1
ATOM 979 N N . GLU A 1 115 ? -1.761 1.900 7.376 1.00 80.88 115 GLU A N 1
ATOM 980 C CA . GLU A 1 115 ? -1.136 0.619 7.734 1.00 80.88 115 GLU A CA 1
ATOM 981 C C . GLU A 1 115 ? -2.102 -0.265 8.527 1.00 80.88 115 GLU A C 1
ATOM 983 O O . GLU A 1 115 ? -2.404 -1.393 8.135 1.00 80.88 115 GLU A O 1
ATOM 988 N N . VAL A 1 116 ? -2.611 0.261 9.643 1.00 87.00 116 VAL A N 1
ATOM 989 C CA . VAL A 1 116 ? -3.490 -0.491 10.540 1.00 87.00 116 VAL A CA 1
ATOM 990 C C . VAL A 1 116 ? -4.812 -0.816 9.864 1.00 87.00 116 VAL A C 1
ATOM 992 O O . VAL A 1 116 ? -5.300 -1.934 10.002 1.00 87.00 116 VAL A O 1
ATOM 995 N N . PHE A 1 117 ? -5.379 0.121 9.104 1.00 87.12 117 PHE A N 1
ATOM 996 C CA . PHE A 1 117 ? -6.602 -0.106 8.348 1.00 87.12 117 PHE A CA 1
ATOM 997 C C . PHE A 1 117 ? -6.436 -1.285 7.384 1.00 87.12 117 PHE A C 1
ATOM 999 O O . PHE A 1 117 ? -7.246 -2.212 7.408 1.00 87.12 117 PHE A O 1
ATOM 1006 N N . LEU A 1 118 ? -5.363 -1.304 6.589 1.00 82.69 118 LEU A N 1
ATOM 1007 C CA . LEU A 1 118 ? -5.082 -2.398 5.658 1.00 82.69 118 LEU A CA 1
ATOM 1008 C C . LEU A 1 118 ? -4.826 -3.723 6.384 1.00 82.69 118 LEU A C 1
ATOM 1010 O O . LEU A 1 118 ? -5.360 -4.749 5.976 1.00 82.69 118 LEU A O 1
ATOM 1014 N N . LEU A 1 119 ? -4.065 -3.725 7.481 1.00 83.88 119 LEU A N 1
ATOM 1015 C CA . LEU A 1 119 ? -3.800 -4.947 8.249 1.00 83.88 119 LEU A CA 1
ATOM 1016 C C . LEU A 1 119 ? -5.070 -5.523 8.879 1.00 83.88 119 LEU A C 1
ATOM 1018 O O . LEU A 1 119 ? -5.349 -6.712 8.732 1.00 83.88 119 LEU A O 1
ATOM 1022 N N . VAL A 1 120 ? -5.856 -4.693 9.564 1.00 85.12 120 VAL A N 1
ATOM 1023 C CA . VAL A 1 120 ? -7.081 -5.125 10.250 1.00 85.12 120 VAL A CA 1
ATOM 1024 C C . VAL A 1 120 ? -8.105 -5.633 9.240 1.00 85.12 120 VAL A C 1
ATOM 1026 O O . VAL A 1 120 ? -8.697 -6.696 9.443 1.00 85.12 120 VAL A O 1
ATOM 1029 N N . THR A 1 121 ? -8.298 -4.919 8.129 1.00 85.44 121 THR A N 1
ATOM 1030 C CA . THR A 1 121 ? -9.239 -5.335 7.083 1.00 85.44 121 THR A CA 1
ATOM 1031 C C . THR A 1 121 ? -8.771 -6.611 6.374 1.00 85.44 121 THR A C 1
ATOM 1033 O O . THR A 1 121 ? -9.588 -7.513 6.178 1.00 85.44 121 THR A O 1
ATOM 1036 N N . PHE A 1 122 ? -7.470 -6.761 6.095 1.00 80.38 122 PHE A N 1
ATOM 1037 C CA . PHE A 1 122 ? -6.901 -7.981 5.514 1.00 80.38 122 PHE A CA 1
ATOM 1038 C C . PHE A 1 122 ? -7.051 -9.194 6.437 1.00 80.38 122 PHE A C 1
ATOM 1040 O O . PHE A 1 122 ? -7.566 -10.230 6.019 1.00 80.38 122 PHE A O 1
ATOM 1047 N N . ILE A 1 123 ? -6.662 -9.068 7.711 1.00 82.69 123 ILE A N 1
ATOM 1048 C CA . ILE A 1 123 ? -6.792 -10.146 8.703 1.00 82.69 123 ILE A CA 1
ATOM 1049 C C . ILE A 1 123 ? -8.260 -10.542 8.855 1.00 82.69 123 ILE A C 1
ATOM 1051 O O . ILE A 1 123 ? -8.581 -11.728 8.848 1.00 82.69 123 ILE A O 1
ATOM 1055 N N . THR A 1 124 ? -9.167 -9.565 8.925 1.00 84.88 124 THR A N 1
ATOM 1056 C CA . THR A 1 124 ? -10.610 -9.828 9.009 1.00 84.88 124 THR A CA 1
ATOM 1057 C C . THR A 1 124 ? -11.106 -10.600 7.791 1.00 84.88 124 THR A C 1
ATOM 1059 O O . THR A 1 124 ? -11.866 -11.557 7.933 1.00 84.88 124 THR A O 1
ATOM 1062 N N . TYR A 1 125 ? -10.670 -10.223 6.589 1.00 84.56 125 TYR A N 1
ATOM 1063 C CA . TYR A 1 125 ? -11.008 -10.958 5.376 1.00 84.56 125 TYR A CA 1
ATOM 1064 C C . TYR A 1 125 ? -10.490 -12.402 5.414 1.00 84.56 125 TYR A C 1
ATOM 1066 O O . TYR A 1 125 ? -11.258 -13.324 5.142 1.00 84.56 125 TYR A O 1
ATOM 1074 N N . MET A 1 126 ? -9.224 -12.606 5.792 1.00 79.69 126 MET A N 1
ATOM 1075 C CA . MET A 1 126 ? -8.590 -13.927 5.850 1.00 79.69 126 MET A CA 1
ATOM 1076 C C . MET A 1 126 ? -9.219 -14.836 6.909 1.00 79.69 126 MET A C 1
ATOM 1078 O O . MET A 1 126 ? -9.516 -15.994 6.621 1.00 79.69 126 MET A O 1
ATOM 1082 N N . LEU A 1 127 ? -9.501 -14.314 8.107 1.00 81.38 127 LEU A N 1
ATOM 1083 C CA . LEU A 1 127 ? -10.189 -15.057 9.169 1.00 81.38 127 LEU A CA 1
ATOM 1084 C C . LEU A 1 127 ? -11.544 -15.586 8.693 1.00 81.38 127 LEU A C 1
ATOM 1086 O O . LEU A 1 127 ? -11.910 -16.719 8.982 1.00 81.38 127 LEU A O 1
ATOM 1090 N N . MET A 1 128 ? -12.264 -14.806 7.891 1.00 82.31 128 MET A N 1
ATOM 1091 C CA . MET A 1 128 ? -13.565 -15.199 7.349 1.00 82.31 128 MET A CA 1
ATOM 1092 C C . MET A 1 128 ? -13.498 -16.296 6.278 1.00 82.31 128 MET A C 1
ATOM 1094 O O . MET A 1 128 ? -14.535 -16.848 5.908 1.00 82.31 128 MET A O 1
ATOM 1098 N N . GLN A 1 129 ? -12.302 -16.640 5.794 1.00 79.12 129 GLN A N 1
ATOM 1099 C CA . GLN A 1 129 ? -12.095 -17.800 4.926 1.00 79.12 129 GLN A CA 1
ATOM 1100 C C . GLN A 1 129 ? -11.880 -19.101 5.713 1.00 79.12 129 GLN A C 1
ATOM 1102 O O . GLN A 1 129 ? -12.041 -20.181 5.145 1.00 79.12 129 GLN A O 1
ATOM 1107 N N . VAL A 1 130 ? -11.566 -19.027 7.012 1.00 83.12 130 VAL A N 1
ATOM 1108 C CA . VAL A 1 130 ? -11.382 -20.202 7.876 1.00 83.12 130 VAL A CA 1
ATOM 1109 C C . VAL A 1 130 ? -12.726 -20.902 8.080 1.00 83.12 130 VAL A C 1
ATOM 1111 O O . VAL A 1 130 ? -13.701 -20.270 8.480 1.00 83.12 130 VAL A O 1
ATOM 1114 N N . SER A 1 131 ? -12.780 -22.215 7.840 1.00 76.94 131 SER A N 1
ATOM 1115 C CA . SER A 1 131 ? -14.016 -23.019 7.824 1.00 76.94 131 SER A CA 1
ATOM 1116 C C . SER A 1 131 ? -14.887 -22.843 9.071 1.00 76.94 131 SER A C 1
ATOM 1118 O O . SER A 1 131 ? -16.081 -22.571 8.952 1.00 76.94 131 SER A O 1
ATOM 1120 N N . PHE A 1 132 ? -14.286 -22.915 10.259 1.00 80.81 132 PHE A N 1
ATOM 1121 C CA . PHE A 1 132 ? -14.985 -22.723 11.530 1.00 80.81 132 PHE A CA 1
ATOM 1122 C C . PHE A 1 132 ? -15.620 -21.325 11.637 1.00 80.81 132 PHE A C 1
ATOM 1124 O O . PHE A 1 132 ? -16.811 -21.183 11.906 1.00 80.81 132 PHE A O 1
ATOM 1131 N N . ILE A 1 133 ? -14.853 -20.273 11.344 1.00 80.06 133 ILE A N 1
ATOM 1132 C CA . ILE A 1 133 ? -15.332 -18.881 11.394 1.00 80.06 133 ILE A CA 1
ATOM 1133 C C . ILE A 1 133 ? -16.421 -18.652 10.340 1.00 80.06 133 ILE A C 1
ATOM 1135 O O . ILE A 1 133 ? -17.426 -17.987 10.603 1.00 80.06 133 ILE A O 1
ATOM 1139 N N . LYS A 1 134 ? -16.257 -19.255 9.162 1.00 79.69 134 LYS A N 1
ATOM 1140 C CA . LYS A 1 134 ? -17.209 -19.190 8.055 1.00 79.69 134 LYS A CA 1
ATOM 1141 C C . LYS A 1 134 ? -18.560 -19.820 8.393 1.00 79.69 134 LYS A C 1
ATOM 1143 O O . LYS A 1 134 ? -19.585 -19.353 7.906 1.00 79.69 134 LYS A O 1
ATOM 1148 N N . GLN A 1 135 ? -18.573 -20.844 9.239 1.00 78.69 135 GLN A N 1
ATOM 1149 C CA . GLN A 1 135 ? -19.803 -21.497 9.676 1.00 78.69 135 GLN A CA 1
ATOM 1150 C C . GLN A 1 135 ? -20.536 -20.691 10.758 1.00 78.69 135 GLN A C 1
ATOM 1152 O O . GLN A 1 135 ? -21.752 -20.537 10.675 1.00 78.69 135 GLN A O 1
ATOM 1157 N N . TYR A 1 136 ? -19.813 -20.149 11.744 1.00 84.06 136 TYR A N 1
ATOM 1158 C CA . TYR A 1 136 ? -20.435 -19.584 12.951 1.00 84.06 136 TYR A CA 1
ATOM 1159 C C . TYR A 1 136 ? -20.483 -18.049 12.998 1.00 84.06 136 TYR A C 1
ATOM 1161 O O . TYR A 1 136 ? -21.474 -17.481 13.450 1.00 84.06 136 TYR A O 1
ATOM 1169 N N . ALA A 1 137 ? -19.447 -17.354 12.525 1.00 81.94 137 ALA A N 1
ATOM 1170 C CA . ALA A 1 137 ? -19.342 -15.895 12.643 1.00 81.94 137 ALA A CA 1
ATOM 1171 C C . ALA A 1 137 ? -19.704 -15.166 11.340 1.00 81.94 137 ALA A C 1
ATOM 1173 O O . ALA A 1 137 ? -20.352 -14.117 11.363 1.00 81.94 137 ALA A O 1
ATOM 1174 N N . TYR A 1 138 ? -19.331 -15.729 10.190 1.00 82.12 138 TYR A N 1
ATOM 1175 C CA . TYR A 1 138 ? -19.540 -15.103 8.883 1.00 82.12 138 TYR A CA 1
ATOM 1176 C C . TYR A 1 138 ? -20.994 -14.720 8.570 1.00 82.12 138 TYR A C 1
ATOM 1178 O O . TYR A 1 138 ? -21.193 -13.605 8.087 1.00 82.12 138 TYR A O 1
ATOM 1186 N N . PRO A 1 139 ? -22.031 -15.539 8.859 1.00 83.94 139 PRO A N 1
ATOM 1187 C CA . PRO A 1 139 ? -23.418 -15.164 8.560 1.00 83.94 139 PRO A CA 1
ATOM 1188 C C . PRO A 1 139 ? -23.869 -13.881 9.272 1.00 83.94 139 PRO A C 1
ATOM 1190 O O . PRO A 1 139 ? -24.758 -13.175 8.791 1.00 83.94 139 PRO A O 1
ATOM 1193 N N . ILE A 1 140 ? -23.248 -13.582 10.415 1.00 82.81 140 ILE A N 1
ATOM 1194 C CA . ILE A 1 140 ? -23.544 -12.421 11.248 1.00 82.81 140 ILE A CA 1
ATOM 1195 C C . ILE A 1 140 ? -22.680 -11.232 10.811 1.00 82.81 140 ILE A C 1
ATOM 1197 O O . ILE A 1 140 ? -23.213 -10.157 10.539 1.00 82.81 140 ILE A O 1
ATOM 1201 N N . VAL A 1 141 ? -21.364 -11.427 10.662 1.00 81.81 141 VAL A N 1
ATOM 1202 C CA . VAL A 1 141 ? -20.434 -10.354 10.263 1.00 81.81 141 VAL A CA 1
ATOM 1203 C C . VAL A 1 141 ? -20.681 -9.888 8.826 1.00 81.81 141 VAL A C 1
ATOM 1205 O O . VAL A 1 141 ? -20.592 -8.699 8.550 1.00 81.81 141 VAL A O 1
ATOM 1208 N N . ASN A 1 142 ? -21.108 -10.768 7.916 1.00 84.81 142 ASN A N 1
ATOM 1209 C CA . ASN A 1 142 ? -21.417 -10.407 6.527 1.00 84.81 142 ASN A CA 1
ATOM 1210 C C . ASN A 1 142 ? -22.616 -9.449 6.379 1.00 84.81 142 ASN A C 1
ATOM 1212 O O . ASN A 1 142 ? -22.818 -8.853 5.318 1.00 84.81 142 ASN A O 1
ATOM 1216 N N . LYS A 1 143 ? -23.411 -9.277 7.440 1.00 84.88 143 LYS A N 1
ATOM 1217 C CA . LYS A 1 143 ? -24.496 -8.293 7.490 1.00 84.88 143 LYS A CA 1
ATOM 1218 C C . LYS A 1 143 ? -24.024 -6.911 7.956 1.00 84.88 143 LYS A C 1
ATOM 1220 O O . LYS A 1 143 ? -24.764 -5.952 7.740 1.00 84.88 143 LYS A O 1
ATOM 1225 N N . SER A 1 144 ? -22.829 -6.793 8.546 1.00 84.81 144 SER A N 1
ATOM 1226 C CA . SER A 1 144 ? -22.271 -5.497 8.946 1.00 84.81 144 SER A CA 1
ATOM 1227 C C . SER A 1 144 ? -21.942 -4.631 7.734 1.00 84.81 144 SER A C 1
ATOM 1229 O O . SER A 1 144 ? -21.734 -5.130 6.621 1.00 84.81 144 SER A O 1
ATOM 1231 N N . HIS A 1 145 ? -21.922 -3.314 7.937 1.00 84.81 145 HIS A N 1
ATOM 1232 C CA . HIS A 1 145 ? -21.608 -2.397 6.854 1.00 84.81 145 HIS A CA 1
ATOM 1233 C C . HIS A 1 145 ? -20.130 -2.521 6.482 1.00 84.81 145 HIS A C 1
ATOM 1235 O O . HIS A 1 145 ? -19.808 -2.730 5.315 1.00 84.81 145 HIS A O 1
ATOM 1241 N N . SER A 1 146 ? -19.237 -2.497 7.475 1.00 82.62 146 SER A N 1
ATOM 1242 C CA . SER A 1 146 ? -17.786 -2.499 7.264 1.00 82.62 146 SER A CA 1
ATOM 1243 C C . SER A 1 146 ? -17.323 -3.728 6.487 1.00 82.62 146 SER A C 1
ATOM 1245 O O . SER A 1 146 ? -16.553 -3.609 5.533 1.00 82.62 146 SER A O 1
ATOM 1247 N N . TYR A 1 147 ? -17.832 -4.916 6.832 1.00 84.06 147 TYR A N 1
ATOM 1248 C CA . TYR A 1 147 ? -17.357 -6.150 6.214 1.00 84.06 147 TYR A CA 1
ATOM 1249 C C . TYR A 1 147 ? -17.732 -6.267 4.733 1.00 84.06 147 TYR A C 1
ATOM 1251 O O . TYR A 1 147 ? -16.964 -6.832 3.957 1.00 84.06 147 TYR A O 1
ATOM 1259 N N . LYS A 1 148 ? -18.866 -5.699 4.301 1.00 85.25 148 LYS A N 1
ATOM 1260 C CA . LYS A 1 148 ? -19.235 -5.689 2.876 1.00 85.25 148 LYS A CA 1
ATOM 1261 C C . LYS A 1 148 ? -18.183 -4.977 2.025 1.00 85.25 148 LYS A C 1
ATOM 1263 O O . LYS A 1 148 ? -17.793 -5.510 0.988 1.00 85.25 148 LYS A O 1
ATOM 1268 N N . TYR A 1 149 ? -17.679 -3.832 2.489 1.00 84.88 149 TYR A N 1
ATOM 1269 C CA . TYR A 1 149 ? -16.611 -3.095 1.804 1.00 84.88 149 TYR A CA 1
ATOM 1270 C C . TYR A 1 149 ? -15.283 -3.844 1.860 1.00 84.88 149 TYR A C 1
ATOM 1272 O O . TYR A 1 149 ? -14.628 -3.973 0.830 1.00 84.88 149 TYR A O 1
ATOM 1280 N N . VAL A 1 150 ? -14.924 -4.406 3.021 1.00 83.38 150 VAL A N 1
ATOM 1281 C CA . VAL A 1 150 ? -13.715 -5.238 3.173 1.00 83.38 150 VAL A CA 1
ATOM 1282 C C . VAL A 1 150 ? -13.733 -6.400 2.182 1.00 83.38 150 VAL A C 1
ATOM 1284 O O . VAL A 1 150 ? -12.786 -6.595 1.425 1.00 83.38 150 VAL A O 1
ATOM 1287 N N . LYS A 1 151 ? -14.838 -7.147 2.132 1.00 84.00 151 LYS A N 1
ATOM 1288 C CA . LYS A 1 151 ? -15.016 -8.263 1.204 1.00 84.00 151 LYS A CA 1
ATOM 1289 C C . LYS A 1 151 ? -14.914 -7.805 -0.250 1.00 84.00 151 LYS A C 1
ATOM 1291 O O . LYS A 1 151 ? -14.244 -8.467 -1.03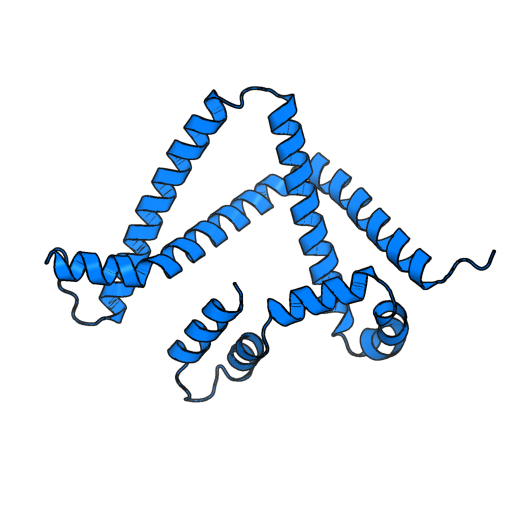1 1.00 84.00 151 LYS A O 1
ATOM 1296 N N . HIS A 1 152 ? -15.574 -6.707 -0.617 1.00 81.94 152 HIS A N 1
ATOM 1297 C CA . HIS A 1 152 ? -15.548 -6.203 -1.990 1.00 81.94 152 HIS A CA 1
ATOM 1298 C C . HIS A 1 152 ? -14.134 -5.799 -2.424 1.00 81.94 152 HIS A C 1
ATOM 1300 O O . HIS A 1 152 ? -13.665 -6.267 -3.459 1.00 81.94 152 HIS A O 1
ATOM 1306 N N . PHE A 1 153 ? -13.437 -5.023 -1.589 1.00 76.00 153 PHE A N 1
ATOM 1307 C CA . PHE A 1 153 ? -12.062 -4.592 -1.828 1.00 76.00 153 PHE A CA 1
ATOM 1308 C C . PHE A 1 153 ? -11.129 -5.789 -2.039 1.00 76.00 153 PHE A C 1
ATOM 1310 O O . PHE A 1 153 ? -10.466 -5.879 -3.067 1.00 76.00 153 PHE A O 1
ATOM 1317 N N . TYR A 1 154 ? -11.124 -6.761 -1.120 1.00 74.50 154 TYR A N 1
ATOM 1318 C CA . TYR A 1 154 ? -10.209 -7.898 -1.233 1.00 74.50 154 TYR A CA 1
ATOM 1319 C C . TYR A 1 154 ? -10.597 -8.906 -2.311 1.00 74.50 154 TYR A C 1
ATOM 1321 O O . TYR A 1 154 ? -9.708 -9.567 -2.825 1.00 74.50 154 TYR A O 1
ATOM 1329 N N . ILE A 1 155 ? -11.867 -9.017 -2.710 1.00 75.44 155 ILE A N 1
ATOM 1330 C CA . ILE A 1 155 ? -12.239 -9.824 -3.885 1.00 75.44 155 ILE A CA 1
ATOM 1331 C C . ILE A 1 155 ? -11.698 -9.200 -5.175 1.00 75.44 155 ILE A C 1
ATOM 1333 O O . ILE A 1 155 ? -11.256 -9.933 -6.055 1.00 75.44 155 ILE A O 1
ATOM 1337 N N . GLN A 1 156 ? -11.731 -7.870 -5.293 1.00 70.00 156 GLN A N 1
ATOM 1338 C CA . GLN A 1 156 ? -11.170 -7.169 -6.450 1.00 70.00 156 GLN A CA 1
ATOM 1339 C C . GLN A 1 156 ? -9.642 -7.241 -6.460 1.00 70.00 156 GLN A C 1
ATOM 1341 O O . GLN A 1 156 ? -9.052 -7.595 -7.475 1.00 70.00 156 GLN A O 1
ATOM 1346 N N . VAL A 1 157 ? -9.007 -6.980 -5.315 1.00 64.12 157 VAL A N 1
ATOM 1347 C CA . VAL A 1 157 ? -7.544 -7.018 -5.176 1.00 64.12 157 VAL A CA 1
ATOM 1348 C C . VAL A 1 157 ? -6.998 -8.439 -5.343 1.00 64.12 157 VAL A C 1
ATOM 1350 O O . VAL A 1 157 ? -6.017 -8.645 -6.049 1.00 64.12 157 VAL A O 1
ATOM 1353 N N . LEU A 1 158 ? -7.633 -9.441 -4.728 1.00 60.75 158 LEU A N 1
ATOM 1354 C CA . LEU A 1 158 ? -7.248 -10.856 -4.827 1.00 60.75 158 LEU A CA 1
ATOM 1355 C C . LEU A 1 158 ? -8.006 -11.561 -5.956 1.00 60.75 158 LEU A C 1
ATOM 1357 O O . LEU A 1 158 ? -8.451 -12.691 -5.757 1.00 60.75 158 LEU A O 1
ATOM 1361 N N . ASN A 1 159 ? -8.191 -10.881 -7.095 1.00 56.84 159 ASN A N 1
ATOM 1362 C CA . ASN A 1 159 ? -8.983 -11.329 -8.243 1.00 56.84 159 ASN A CA 1
ATOM 1363 C C . ASN A 1 159 ? -8.913 -12.860 -8.449 1.00 56.84 159 ASN A C 1
ATOM 1365 O O . ASN A 1 159 ? -7.851 -13.467 -8.296 1.00 56.84 159 ASN A O 1
ATOM 1369 N N . LYS A 1 160 ? -10.035 -13.493 -8.825 1.00 53.47 160 LYS A N 1
ATOM 1370 C CA . LYS A 1 160 ? -10.119 -14.942 -9.094 1.00 53.47 160 LYS A CA 1
ATOM 1371 C C . LYS A 1 160 ? -8.973 -15.435 -9.975 1.00 53.47 160 LYS A C 1
ATOM 1373 O O . LYS A 1 160 ? -8.499 -16.538 -9.741 1.00 53.47 160 LYS A O 1
ATOM 1378 N N . ASP A 1 161 ? -8.509 -14.614 -10.911 1.00 51.62 161 ASP A N 1
ATOM 1379 C CA . ASP A 1 161 ? -7.367 -14.908 -11.779 1.00 51.62 161 ASP A CA 1
ATOM 1380 C C . ASP A 1 161 ? -6.054 -15.062 -10.991 1.00 51.62 161 ASP A C 1
ATOM 1382 O O . ASP A 1 161 ? -5.320 -16.019 -11.210 1.00 51.62 161 ASP A O 1
ATOM 1386 N N . PHE A 1 162 ? -5.795 -14.207 -9.996 1.00 45.19 162 PHE A N 1
ATOM 1387 C CA . PHE A 1 162 ? -4.618 -14.291 -9.124 1.00 45.19 162 PHE A CA 1
ATOM 1388 C C . PHE A 1 162 ? -4.645 -15.553 -8.244 1.00 45.19 162 PHE A C 1
ATOM 1390 O O . PHE A 1 162 ? -3.645 -16.260 -8.116 1.00 45.19 162 PHE A O 1
ATOM 1397 N N . LEU A 1 163 ? -5.811 -15.887 -7.681 1.00 47.91 163 LEU A N 1
ATOM 1398 C CA . LEU A 1 163 ? -6.016 -17.129 -6.923 1.00 47.91 163 LEU A CA 1
ATOM 1399 C C . LEU A 1 163 ? -5.932 -18.372 -7.822 1.00 47.91 163 LEU A C 1
ATOM 1401 O O . LEU A 1 163 ? -5.326 -19.365 -7.429 1.00 47.91 163 LEU A O 1
ATOM 1405 N N . TYR A 1 164 ? -6.469 -18.307 -9.042 1.00 45.53 164 TYR A N 1
ATOM 1406 C CA . TYR A 1 164 ? -6.374 -19.361 -10.052 1.00 45.53 164 TYR A CA 1
ATOM 1407 C C . TYR A 1 164 ? -4.920 -19.593 -10.481 1.00 45.53 164 TYR A C 1
ATOM 1409 O O . TYR A 1 164 ? -4.504 -20.740 -10.595 1.00 45.53 164 TYR A O 1
ATOM 1417 N N . VAL A 1 165 ? -4.112 -18.537 -10.624 1.00 48.41 165 VAL A N 1
ATOM 1418 C CA . VAL A 1 165 ? -2.664 -18.631 -10.890 1.00 48.41 165 VAL A CA 1
ATOM 1419 C C . VAL A 1 165 ? -1.922 -19.328 -9.755 1.00 48.41 165 VAL A C 1
ATOM 1421 O O . VAL A 1 165 ? -1.097 -20.198 -10.021 1.00 48.41 165 VAL A O 1
ATOM 1424 N N . ILE A 1 166 ? -2.213 -18.980 -8.498 1.00 46.41 166 ILE A N 1
ATOM 1425 C CA . ILE A 1 166 ? -1.564 -19.604 -7.334 1.00 46.41 166 ILE A CA 1
ATOM 1426 C C . ILE A 1 166 ? -1.983 -21.073 -7.199 1.00 46.41 166 ILE A C 1
ATOM 1428 O O . ILE A 1 166 ? -1.138 -21.935 -6.962 1.00 46.41 166 ILE A O 1
ATOM 1432 N N . MET A 1 167 ? -3.271 -21.377 -7.382 1.00 43.78 167 MET A N 1
ATOM 1433 C CA . MET A 1 167 ? -3.805 -22.736 -7.245 1.00 43.78 167 MET A CA 1
ATOM 1434 C C . MET A 1 167 ? -3.425 -23.651 -8.420 1.00 43.78 167 MET A C 1
ATOM 1436 O O . MET A 1 167 ? -3.231 -24.845 -8.212 1.00 43.78 167 MET A O 1
ATOM 1440 N N . ASN A 1 168 ? -3.246 -23.100 -9.626 1.00 48.28 168 ASN A N 1
ATOM 1441 C CA . ASN A 1 168 ? -2.899 -23.845 -10.843 1.00 48.28 168 ASN A CA 1
ATOM 1442 C C . ASN A 1 168 ? -1.460 -23.595 -11.322 1.00 48.28 168 ASN A C 1
ATOM 1444 O O . ASN A 1 168 ? -1.127 -23.858 -12.481 1.00 48.28 168 ASN A O 1
ATOM 1448 N N . ALA A 1 169 ? -0.567 -23.162 -10.424 1.00 46.91 169 ALA A N 1
ATOM 1449 C CA . ALA A 1 169 ? 0.855 -22.935 -10.702 1.00 46.91 169 ALA A CA 1
ATOM 1450 C C . ALA A 1 169 ? 1.603 -24.183 -11.234 1.00 46.91 169 ALA A C 1
ATOM 1452 O O . ALA A 1 169 ? 2.745 -24.068 -11.682 1.00 46.91 169 ALA A O 1
ATOM 1453 N N . ASN A 1 170 ? 0.967 -25.361 -11.247 1.00 44.88 170 ASN A N 1
ATOM 1454 C CA . ASN A 1 170 ? 1.523 -26.623 -11.743 1.00 44.88 170 ASN A CA 1
ATOM 1455 C C . ASN A 1 170 ? 0.979 -27.103 -13.103 1.00 44.88 170 ASN A C 1
ATOM 1457 O O . ASN A 1 170 ? 1.437 -28.133 -13.592 1.00 44.88 170 ASN A O 1
ATOM 1461 N N . THR A 1 171 ? 0.067 -26.383 -13.764 1.00 46.41 171 THR A N 1
ATOM 1462 C CA . THR A 1 171 ? -0.465 -26.787 -15.084 1.00 46.41 171 THR A CA 1
ATOM 1463 C C . THR A 1 171 ? 0.070 -25.911 -16.223 1.00 46.41 171 THR A C 1
ATOM 1465 O O . THR A 1 171 ? 0.154 -24.695 -16.090 1.00 46.41 171 THR A O 1
ATOM 1468 N N . LYS A 1 172 ? 0.450 -26.547 -17.344 1.00 44.34 172 LYS A N 1
ATOM 1469 C CA . LYS A 1 172 ? 1.196 -26.028 -18.521 1.00 44.34 172 LYS A CA 1
ATOM 1470 C C . LYS A 1 172 ? 0.524 -24.905 -19.349 1.00 44.34 172 LYS A C 1
ATOM 1472 O O . LYS A 1 172 ? 0.887 -24.701 -20.501 1.00 44.34 172 LYS A O 1
ATOM 1477 N N . THR A 1 173 ? -0.448 -24.179 -18.816 1.00 46.53 173 THR A N 1
ATOM 1478 C CA . THR A 1 173 ? -1.006 -22.974 -19.456 1.00 46.53 173 THR A CA 1
ATOM 1479 C C . THR A 1 173 ? -0.119 -21.767 -19.149 1.00 46.53 173 THR A C 1
ATOM 1481 O O . THR A 1 173 ? 0.370 -21.656 -18.027 1.00 46.53 173 THR A O 1
ATOM 1484 N N . SER A 1 174 ? 0.127 -20.913 -20.150 1.00 49.34 174 SER A N 1
ATOM 1485 C CA . SER A 1 174 ? 1.092 -19.797 -20.175 1.00 49.34 174 SER A CA 1
ATOM 1486 C C . SER A 1 174 ? 1.102 -18.970 -18.880 1.00 49.34 174 SER A C 1
ATOM 1488 O O . SER A 1 174 ? 0.398 -17.972 -18.735 1.00 49.34 174 SER A O 1
ATOM 1490 N N . LYS A 1 175 ? 1.942 -19.377 -17.916 1.00 49.53 175 LYS A N 1
ATOM 1491 C CA . LYS A 1 175 ? 2.094 -18.731 -16.599 1.00 49.53 175 LYS A CA 1
ATOM 1492 C C . LYS A 1 175 ? 2.328 -17.223 -16.729 1.00 49.53 175 LYS A C 1
ATOM 1494 O O . LYS A 1 175 ? 1.856 -16.448 -15.909 1.00 49.53 175 LYS A O 1
ATOM 1499 N N . GLU A 1 176 ? 3.010 -16.820 -17.793 1.00 46.94 176 GLU A N 1
ATOM 1500 C CA . GLU A 1 176 ? 3.383 -15.441 -18.101 1.00 46.94 176 GLU A CA 1
ATOM 1501 C C . GLU A 1 176 ? 2.177 -14.567 -18.483 1.00 46.94 176 GLU A C 1
ATOM 1503 O O . GLU A 1 176 ? 2.069 -13.435 -18.018 1.00 46.94 176 GLU A O 1
ATOM 1508 N N . GLU A 1 177 ? 1.224 -15.098 -19.252 1.00 44.31 177 GLU A N 1
ATOM 1509 C CA . GLU A 1 177 ? 0.060 -14.354 -19.753 1.00 44.31 177 GLU A CA 1
ATOM 1510 C C . GLU A 1 177 ? -0.999 -14.149 -18.658 1.00 44.31 177 GLU A C 1
ATOM 1512 O O . GLU A 1 177 ? -1.619 -13.088 -18.547 1.00 44.31 177 GLU A O 1
ATOM 1517 N N . ILE A 1 178 ? -1.149 -15.139 -17.773 1.00 49.25 178 ILE A N 1
ATOM 1518 C CA . ILE A 1 178 ? -2.111 -15.090 -16.666 1.00 49.25 178 ILE A CA 1
ATOM 1519 C C . ILE A 1 178 ? -1.576 -14.234 -15.502 1.00 49.25 178 ILE A C 1
ATOM 1521 O O . ILE A 1 178 ? -2.342 -13.481 -14.897 1.00 49.25 178 ILE A O 1
ATOM 1525 N N . ILE A 1 179 ? -0.265 -14.258 -15.219 1.00 46.62 179 ILE A N 1
ATOM 1526 C CA . ILE A 1 179 ? 0.368 -13.316 -14.275 1.00 46.62 179 ILE A CA 1
ATOM 1527 C C . ILE A 1 179 ? 0.206 -11.877 -14.783 1.00 46.62 179 ILE A C 1
ATOM 1529 O O . ILE A 1 179 ? -0.215 -11.007 -14.021 1.00 46.62 179 ILE A O 1
ATOM 1533 N N . PHE A 1 180 ? 0.457 -11.629 -16.072 1.00 42.41 180 PHE A N 1
ATOM 1534 C CA . PHE A 1 180 ? 0.322 -10.298 -16.667 1.00 42.41 180 PHE A CA 1
ATOM 1535 C C . PHE A 1 180 ? -1.119 -9.760 -16.584 1.00 42.41 180 PHE A C 1
ATOM 1537 O O . PHE A 1 180 ? -1.327 -8.617 -16.176 1.00 42.41 180 PHE A O 1
ATOM 1544 N N . ASN A 1 181 ? -2.127 -10.595 -16.863 1.00 44.75 181 ASN A N 1
ATOM 1545 C CA . ASN A 1 181 ? -3.537 -10.214 -16.711 1.00 44.75 181 ASN A CA 1
ATOM 1546 C C . ASN A 1 181 ? -3.973 -10.047 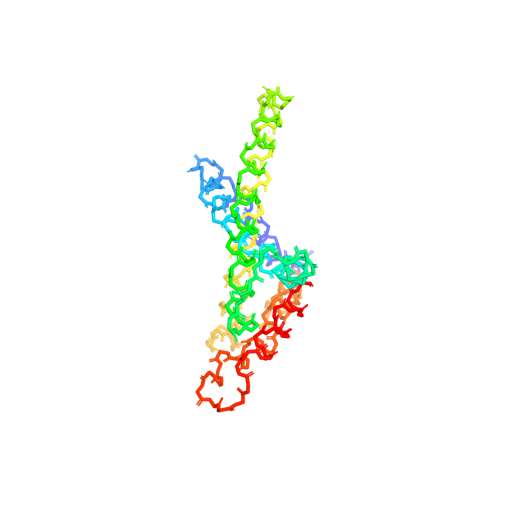-15.245 1.00 44.75 181 ASN A C 1
ATOM 1548 O O . ASN A 1 181 ? -4.754 -9.147 -14.942 1.00 44.75 181 ASN A O 1
ATOM 1552 N N . SER A 1 182 ? -3.433 -10.844 -14.320 1.00 41.78 182 SER A N 1
ATOM 1553 C CA . SER A 1 182 ? -3.720 -10.708 -12.883 1.00 41.78 182 SER A CA 1
ATOM 1554 C C . SER A 1 182 ? -3.178 -9.393 -12.317 1.00 41.78 182 SER A C 1
ATOM 1556 O O . SER A 1 182 ? -3.871 -8.723 -11.558 1.00 41.78 182 SER A O 1
ATOM 1558 N N . PHE A 1 183 ? -1.978 -8.975 -12.735 1.00 39.38 183 PHE A N 1
ATOM 1559 C CA . PHE A 1 183 ? -1.415 -7.670 -12.368 1.00 39.38 183 PHE A CA 1
ATOM 1560 C C . PHE A 1 183 ? -2.157 -6.499 -13.016 1.00 39.38 183 PHE A C 1
ATOM 1562 O O . PHE A 1 183 ? -2.319 -5.460 -12.382 1.00 39.38 183 PHE A O 1
ATOM 1569 N N . LYS A 1 184 ? -2.629 -6.666 -14.257 1.00 42.16 184 LYS A N 1
ATOM 1570 C CA . LYS A 1 184 ? -3.430 -5.657 -14.963 1.00 42.16 184 LYS A CA 1
ATOM 1571 C C . LYS A 1 184 ? -4.810 -5.449 -14.329 1.00 42.16 184 LYS A C 1
ATOM 1573 O O . LYS A 1 184 ? -5.295 -4.330 -14.325 1.00 42.16 184 LYS A O 1
ATOM 1578 N N . ASN A 1 185 ? -5.432 -6.508 -13.809 1.00 37.91 185 ASN A N 1
ATOM 1579 C CA . ASN A 1 185 ? -6.774 -6.446 -13.221 1.00 37.91 185 ASN A CA 1
ATOM 1580 C C . ASN A 1 185 ? -6.776 -6.100 -11.721 1.00 37.91 185 ASN A C 1
ATOM 1582 O O . ASN A 1 185 ? -7.828 -5.763 -11.185 1.00 37.91 185 ASN A O 1
ATOM 1586 N N . ALA A 1 186 ? -5.631 -6.187 -11.039 1.00 35.84 186 ALA A N 1
ATOM 1587 C CA . ALA A 1 186 ? -5.506 -5.827 -9.626 1.00 35.84 186 ALA A CA 1
ATOM 1588 C C . ALA A 1 186 ? -5.385 -4.306 -9.376 1.00 35.84 186 ALA A C 1
ATOM 1590 O O . ALA A 1 186 ? -5.421 -3.899 -8.213 1.00 35.84 186 ALA A O 1
ATOM 1591 N N . PHE A 1 187 ? -5.244 -3.479 -10.429 1.00 37.34 187 PHE A N 1
ATOM 1592 C CA . PHE A 1 187 ? -5.047 -2.023 -10.335 1.00 37.34 187 PHE A CA 1
ATOM 1593 C C . PHE A 1 187 ? -5.676 -1.229 -11.485 1.00 37.34 187 PHE A C 1
ATOM 1595 O O . PHE A 1 187 ? -5.199 -1.370 -12.635 1.00 37.34 187 PHE A O 1
#

Sequence (187 aa):
MEINFYRLIDLSFILLILFFTYHAYKKYYYLKFFDFFKLLFLITISAKLSGSTAFFLKKLHIIYADTNSVLLLIAFLLNLFIIFYSLKYLISFINEFVNSHKIRKTFAMLLSFVEVFLLVTFITYMLMQVSFIKQYAYPIVNKSHSYKYVKHFYIQVLNKDFLYVIMNANTKTSKEEIIFNSFKNAF